Protein 7W5T (pdb70)

Secondary structure (DSSP, 8-state):
---EE--TTTSPB--GGGHHHHHHHHHHHHHHHHHHTSSEEEE-TTHHHHHHHHHHHHHHHHT-SSS-GGGGBGGGS---SSS---EEE----EEEEEEEHHHHTT-STTTTHHHHHSHHHHHHHHHHHHHHHHHHHHHHHHHHHHSPTTPPP--B-TTT-EEEEEEE---TT-SEEEEEE--SSSEEEEPP-SSS-EEEE-TTS-EEEE--TTSSEEEEEE-HHHHHHTTTSS----EEEE-----TT--EEEEEEEE-B-TTSEEEEEETTEEEEEEEEHHHHHHT-

CATH classification: 2.60.120.330

Organism: NCBI:txid1676613

InterPro domains:
  IPR027443 Isopenicillin N synthase-like superfamily [G3DSA:2.60.120.330] (15-290)
  IPR044861 Isopenicillin N synthase-like, Fe(2+) 2OG dioxygenase domain [PF03171] (176-272)

Sequence (289 aa):
DVPLMELSGRAPVVRLHDIEADMAAATDAIRSQLTGWGFMAAEVPGIGERVEAMMNEFAAACRATGPSLSDYAYDVVPQLAVGGTHGFFPYDPKEFIHVSGAMIGDQPPGAGDVLRAFPAFGTRAAEVFDIAFRLISLFGEVVRGMMPPGTPELDLSHDATNLRVIHYRDVGDREVLAHEHSGIQMMLGLQLPPSDQGLQYVLHDGTWVEPVIAGTDVVLCNIGRMLTSASDGRFRPSTHRVHTKPMPAGYERLSSVLFAYPQHKARQWKMVDGELMSLNATWGDFIDSR

Radius of gyration: 18.43 Å; Cα contacts (8 Å, |Δi|>4): 630; chains: 1; bounding box: 53×48×40 Å

Nearest PDB structures (foldseek):
  7w5t-assembly1_A  TM=1.003E+00  e=8.804E-69  Actinomadura sp. ATCC 39365
  7w5v-assembly1_A  TM=9.978E-01  e=7.504E-64  Actinomadura sp. ATCC 39365
  7v7x-assembly1_A  TM=9.886E-01  e=5.569E-57  Actinomadura sp. ATCC 39365
  7v54-assembly1_A  TM=9.923E-01  e=1.492E-55  Actinomadura sp. ATCC 39365
  7fh5-assembly1_A  TM=9.929E-01  e=2.952E-55  Actinomadura sp. ATCC 39365

B-factor: mean 20.59, std 10.45, range [1.06, 71.53]

Solvent-accessible surface area: 12398 Å² total; per-residue (Å²): 202,36,74,122,19,93,0,47,75,139,6,22,80,0,95,56,159,53,24,123,61,13,4,73,89,5,36,108,44,0,92,70,11,5,91,48,43,2,0,0,0,0,28,0,67,42,0,10,64,97,0,102,28,0,5,76,57,0,6,40,4,31,153,39,146,59,69,37,8,64,92,44,8,83,105,98,12,52,58,62,118,99,36,48,59,8,0,6,36,64,119,80,10,33,11,27,0,23,0,3,0,1,0,46,49,47,91,28,107,19,0,0,70,1,18,148,20,17,83,54,3,4,100,71,0,23,50,0,0,50,14,0,39,128,0,0,40,35,0,1,78,8,0,76,52,19,16,41,126,60,6,35,100,8,100,28,15,72,64,18,0,14,0,50,0,11,6,6,74,96,8,52,130,82,110,54,0,7,124,97,64,16,14,28,6,0,0,1,0,12,0,6,3,61,50,52,6,7,10,1,21,39,94,115,48,57,44,12,21,0,33,2,29,77,24,36,1,0,0,0,8,1,1,78,0,0,25,26,0,8,73,49,133,12,62,30,1,36,21,22,7,40,19,164,108,62,101,113,59,37,81,3,18,5,0,12,0,32,0,34,3,88,23,154,37,156,14,24,50,9,23,137,42,119,88,84,94,45,128,41,31,4,12,64,12,43,116,90,150

Foldseek 3Di:
DAAEDEPFVPQQEAELVRHPVSLVVRLVVQLCCCVFFLWGKYFYPPLLVLVVQLLVLVVCQPVDDPPHQVCFDQVNADDDPFADTFGWADALQKTKGWDALCLLVCVPPRSVVSCVRSVSNNVSLVVSLVSQVSNQLSVQVSVQVVAFPPQDRQQWDRRRKIKMKMKHAPNAQFQFSWDWDFAQAAKKKWAQKQDWFKWWAGPVRRIHTYPRHSGSMIMMWGHNLNCQQAVNPRPTRIITGGDHRDDHGDMMIIIMMGIHHDQAAWRWHQDPSHIDTHPHGSVNSVVVD

Structure (mmCIF, N/CA/C/O backbone):
data_7W5T
#
_entry.id   7W5T
#
_cell.length_a   52.649
_cell.length_b   71.255
_cell.length_c   82.473
_cell.angle_alpha   90.000
_cell.angle_beta   90.000
_cell.angle_gamma   90.000
#
_symmetry.space_group_name_H-M   'P 21 21 21'
#
loop_
_entity.id
_entity.type
_entity.pdbx_description
1 polymer 'nonheme iron and alpha-ketoglutarate dependent halogenase'
2 non-polymer 'CHLORIDE ION'
3 non-polymer 'SULFATE ION'
4 non-polymer '2-OXOGLUTARIC ACID'
5 non-polymer 'FE (II) ION'
6 non-polymer DI(HYDROXYETHYL)ETHER
7 water water
#
loop_
_atom_site.group_PDB
_atom_site.id
_atom_site.type_symbol
_atom_site.label_atom_id
_atom_site.label_alt_id
_atom_site.label_comp_id
_atom_site.label_asym_id
_atom_site.label_entity_id
_atom_site.label_seq_id
_atom_site.pdbx_PDB_ins_code
_atom_site.Cartn_x
_atom_site.Cartn_y
_atom_site.Cartn_z
_atom_site.occupancy
_atom_site.B_iso_or_equiv
_atom_site.auth_seq_id
_atom_site.auth_comp_id
_atom_site.auth_asym_id
_atom_site.auth_atom_id
_atom_site.pdbx_PDB_model_num
ATOM 1 N N . ASP A 1 12 ? -0.060 51.553 34.573 1.00 42.66 2 ASP A N 1
ATOM 2 C CA . ASP A 1 12 ? 0.330 50.786 33.355 1.00 44.44 2 ASP A CA 1
ATOM 3 C C . ASP A 1 12 ? 0.103 49.272 33.593 1.00 36.36 2 ASP A C 1
ATOM 4 O O . ASP A 1 12 ? -1.010 48.704 33.304 1.00 36.11 2 ASP A O 1
ATOM 9 N N . VAL A 1 13 ? 1.123 48.639 34.162 1.00 28.80 3 VAL A N 1
ATOM 10 C CA . VAL A 1 13 ? 1.182 47.168 34.375 1.00 22.92 3 VAL A CA 1
ATOM 11 C C . VAL A 1 13 ? 1.327 46.880 35.865 1.00 21.29 3 VAL A C 1
ATOM 12 O O . VAL A 1 13 ? 2.371 47.126 36.458 1.00 24.38 3 VAL A O 1
ATOM 16 N N . PRO A 1 14 ? 0.330 46.230 36.487 1.00 20.10 4 PRO A N 1
ATOM 17 C CA . PRO A 1 14 ? 0.366 45.974 37.923 1.00 19.77 4 PRO A CA 1
ATOM 18 C C . PRO A 1 14 ? 1.427 44.936 38.313 1.00 20.46 4 PRO A C 1
ATOM 19 O O . PRO A 1 14 ? 1.681 44.021 37.596 1.00 16.22 4 PRO A O 1
ATOM 23 N N . LEU A 1 15 ? 2.056 45.134 39.455 1.00 17.96 5 LEU A N 1
ATOM 24 C CA . LEU A 1 15 ? 3.059 44.183 39.984 1.00 17.58 5 LEU A CA 1
ATOM 25 C C . LEU A 1 15 ? 2.287 43.019 40.590 1.00 18.80 5 LEU A C 1
ATOM 26 O O . LEU A 1 15 ? 1.172 43.222 41.110 1.00 20.96 5 LEU A O 1
ATOM 31 N N . MET A 1 16 ? 2.844 41.828 40.498 1.00 16.03 6 MET A N 1
ATOM 32 C CA . MET A 1 16 ? 2.254 40.573 41.003 1.00 16.11 6 MET A CA 1
ATOM 33 C C . MET A 1 16 ? 3.219 39.961 42.020 1.00 17.45 6 MET A C 1
ATOM 34 O O . MET A 1 16 ? 4.222 39.379 41.602 1.00 14.76 6 MET A O 1
ATOM 39 N N . GLU A 1 17 ? 2.884 40.038 43.312 1.00 17.28 7 GLU A N 1
ATOM 40 C CA . GLU A 1 17 ? 3.750 39.479 44.389 1.00 20.89 7 GLU A CA 1
ATOM 41 C C . GLU A 1 17 ? 3.653 37.950 44.360 1.00 18.50 7 GLU A C 1
ATOM 42 O O . GLU A 1 17 ? 2.525 37.433 44.184 1.00 19.16 7 GLU A O 1
ATOM 48 N N . LEU A 1 18 ? 4.787 37.267 44.453 1.00 18.29 8 LEU A N 1
ATOM 49 C CA . LEU A 1 18 ? 4.826 35.771 44.490 1.00 19.30 8 LEU A CA 1
ATOM 50 C C . LEU A 1 18 ? 5.615 35.246 45.703 1.00 21.85 8 LEU A C 1
ATOM 51 O O . LEU A 1 18 ? 5.200 34.141 46.228 1.00 27.93 8 LEU A O 1
ATOM 56 N N . SER A 1 19 ? 6.651 35.957 46.158 1.00 27.10 9 SER A N 1
ATOM 57 C CA . SER A 1 19 ? 7.494 35.622 47.334 1.00 29.23 9 SER A CA 1
ATOM 58 C C . SER A 1 19 ? 6.590 35.539 48.559 1.00 31.62 9 SER A C 1
ATOM 59 O O . SER A 1 19 ? 5.745 36.437 48.741 1.00 29.53 9 SER A O 1
ATOM 62 N N . GLY A 1 20 ? 6.628 34.395 49.246 1.00 31.80 10 GLY A N 1
ATOM 63 C CA . GLY A 1 20 ? 5.713 34.093 50.368 1.00 35.46 10 GLY A CA 1
ATOM 64 C C . GLY A 1 20 ? 4.270 33.798 49.970 1.00 35.58 10 GLY A C 1
ATOM 65 O O . GLY A 1 20 ? 3.504 33.587 50.900 1.00 39.18 10 GLY A O 1
ATOM 66 N N . ARG A 1 21 ? 3.886 33.794 48.680 1.00 32.94 11 ARG A N 1
ATOM 67 C CA . ARG A 1 21 ? 2.525 33.393 48.193 1.00 31.95 11 ARG A CA 1
ATOM 68 C C . ARG A 1 21 ? 2.574 32.027 47.483 1.00 31.53 11 ARG A C 1
ATOM 69 O O . ARG A 1 21 ? 1.687 31.180 47.776 1.00 34.78 11 ARG A O 1
ATOM 77 N N . ALA A 1 22 ? 3.528 31.856 46.547 1.00 24.17 12 ALA A N 1
ATOM 78 C CA . ALA A 1 22 ? 3.743 30.652 45.705 1.00 20.13 12 ALA A CA 1
ATOM 79 C C . ALA A 1 22 ? 4.188 29.502 46.593 1.00 17.64 12 ALA A C 1
ATOM 80 O O . ALA A 1 22 ? 4.744 29.684 47.684 1.00 19.88 12 ALA A O 1
ATOM 82 N N . PRO A 1 23 ? 3.958 28.248 46.157 1.00 16.55 13 PRO A N 1
ATOM 83 C CA . PRO A 1 23 ? 4.337 27.099 46.979 1.00 15.30 13 PRO A CA 1
ATOM 84 C C . PRO A 1 23 ? 5.850 27.022 47.169 1.00 14.76 13 PRO A C 1
ATOM 85 O O . PRO A 1 23 ? 6.561 27.329 46.246 1.00 13.68 13 PRO A O 1
ATOM 89 N N . VAL A 1 24 ? 6.295 26.584 48.367 1.00 13.61 14 VAL A N 1
ATOM 90 C CA . VAL A 1 24 ? 7.735 26.394 48.682 1.00 14.42 14 VAL A CA 1
ATOM 91 C C . VAL A 1 24 ? 8.190 25.002 48.273 1.00 14.12 14 VAL A C 1
ATOM 92 O O . VAL A 1 24 ? 7.564 23.978 48.698 1.00 14.22 14 VAL A O 1
ATOM 96 N N . VAL A 1 25 ? 9.252 24.955 47.453 1.00 14.06 15 VAL A N 1
ATOM 97 C CA . VAL A 1 25 ? 9.838 23.721 46.930 1.00 13.44 15 VAL A CA 1
ATOM 98 C C . VAL A 1 25 ? 11.321 23.744 47.278 1.00 15.22 15 VAL A C 1
ATOM 99 O O . VAL A 1 25 ? 12.058 24.509 46.696 1.00 14.86 15 VAL A O 1
ATOM 103 N N . ARG A 1 26 ? 11.711 22.920 48.244 1.00 14.80 16 ARG A N 1
ATOM 104 C CA . ARG A 1 26 ? 13.142 22.833 48.665 1.00 16.25 16 ARG A CA 1
ATOM 105 C C . ARG A 1 26 ? 13.860 21.852 47.752 1.00 16.04 16 ARG A C 1
ATOM 106 O O . ARG A 1 26 ? 13.351 20.746 47.551 1.00 18.12 16 ARG A O 1
ATOM 114 N N . LEU A 1 27 ? 15.070 22.185 47.307 1.00 19.26 17 LEU A N 1
ATOM 115 C CA . LEU A 1 27 ? 15.797 21.296 46.357 1.00 19.68 17 LEU A CA 1
ATOM 116 C C . LEU A 1 27 ? 16.257 20.020 47.053 1.00 23.25 17 LEU A C 1
ATOM 117 O O . LEU A 1 27 ? 16.259 18.963 46.370 1.00 20.51 17 LEU A O 1
ATOM 122 N N . HIS A 1 28 ? 16.520 20.119 48.374 1.00 20.33 18 HIS A N 1
ATOM 123 C CA . HIS A 1 28 ? 16.932 18.938 49.154 1.00 20.21 18 HIS A CA 1
ATOM 124 C C . HIS A 1 28 ? 15.704 18.079 49.453 1.00 21.26 18 HIS A C 1
ATOM 125 O O . HIS A 1 28 ? 15.864 16.992 50.019 1.00 23.48 18 HIS A O 1
ATOM 132 N N . ASP A 1 29 ? 14.489 18.544 49.118 1.00 21.14 19 ASP A N 1
ATOM 133 C CA . ASP A 1 29 ? 13.258 17.758 49.373 1.00 20.79 19 ASP A CA 1
ATOM 134 C C . ASP A 1 29 ? 12.306 17.864 48.162 1.00 21.02 19 ASP A C 1
ATOM 135 O O . ASP A 1 29 ? 11.104 18.059 48.346 1.00 19.07 19 ASP A O 1
ATOM 140 N N . ILE A 1 30 ? 12.856 17.812 46.967 1.00 18.50 20 ILE A N 1
ATOM 141 C CA . ILE A 1 30 ? 12.188 18.340 45.740 1.00 18.39 20 ILE A CA 1
ATOM 142 C C . ILE A 1 30 ? 10.961 17.497 45.381 1.00 18.08 20 ILE A C 1
ATOM 143 O O . ILE A 1 30 ? 9.900 18.067 45.036 1.00 17.62 20 ILE A O 1
ATOM 148 N N . GLU A 1 31 ? 11.063 16.173 45.450 1.00 22.92 21 GLU A N 1
ATOM 149 C CA . GLU A 1 31 ? 9.910 15.304 45.069 1.00 21.25 21 GLU A CA 1
ATOM 150 C C . GLU A 1 31 ? 8.732 15.472 46.015 1.00 22.07 21 GLU A C 1
ATOM 151 O O . GLU A 1 31 ? 7.604 15.686 45.499 1.00 18.52 21 GLU A O 1
ATOM 157 N N . ALA A 1 32 ? 8.952 15.406 47.330 1.00 18.88 22 ALA A N 1
ATOM 158 C CA . ALA A 1 32 ? 7.884 15.518 48.327 1.00 19.98 22 ALA A CA 1
ATOM 159 C C . ALA A 1 32 ? 7.319 16.930 48.214 1.00 18.49 22 ALA A C 1
ATOM 160 O O . ALA A 1 32 ? 6.129 17.105 48.281 1.00 15.16 22 ALA A O 1
ATOM 162 N N . ASP A 1 33 ? 8.173 17.935 48.040 1.00 15.50 23 ASP A N 1
ATOM 163 C CA . ASP A 1 33 ? 7.654 19.319 48.031 1.00 15.27 23 ASP A CA 1
ATOM 164 C C . ASP A 1 33 ? 6.837 19.542 46.753 1.00 14.58 23 ASP A C 1
ATOM 165 O O . ASP A 1 33 ? 5.852 20.260 46.801 1.00 13.81 23 ASP A O 1
ATOM 170 N N . MET A 1 34 ? 7.274 19.002 45.620 1.00 13.98 24 MET A N 1
ATOM 171 C CA . MET A 1 34 ? 6.528 19.187 44.341 1.00 14.92 24 MET A CA 1
ATOM 172 C C . MET A 1 34 ? 5.200 18.441 44.433 1.00 14.23 24 MET A C 1
ATOM 173 O O . MET A 1 34 ? 4.202 19.023 43.998 1.00 12.46 24 MET A O 1
ATOM 178 N N . ALA A 1 35 ? 5.159 17.266 45.064 1.00 14.91 25 ALA A N 1
ATOM 179 C CA . ALA A 1 35 ? 3.878 16.543 45.261 1.00 14.57 25 ALA A CA 1
ATOM 180 C C . ALA A 1 35 ? 2.955 17.391 46.140 1.00 14.23 25 ALA A C 1
ATOM 181 O O . ALA A 1 35 ? 1.774 17.599 45.784 1.00 14.74 25 ALA A O 1
ATOM 183 N N . ALA A 1 36 ? 3.457 17.981 47.230 1.00 14.25 26 ALA A N 1
ATOM 184 C CA . ALA A 1 36 ? 2.625 18.829 48.099 1.00 13.97 26 ALA A CA 1
ATOM 185 C C . ALA A 1 36 ? 2.163 20.104 47.397 1.00 12.73 26 ALA A C 1
ATOM 186 O O . ALA A 1 36 ? 1.075 20.575 47.708 1.00 13.59 26 ALA A O 1
ATOM 188 N N . ALA A 1 37 ? 2.970 20.613 46.468 1.00 12.44 27 ALA A N 1
ATOM 189 C CA . ALA A 1 37 ? 2.724 21.893 45.749 1.00 11.91 27 ALA A CA 1
ATOM 190 C C . ALA A 1 37 ? 1.772 21.678 44.575 1.00 12.74 27 ALA A C 1
ATOM 191 O O . ALA A 1 37 ? 1.296 22.699 44.030 1.00 12.99 27 ALA A O 1
ATOM 193 N N . THR A 1 38 ? 1.501 20.435 44.175 1.00 13.27 28 THR A N 1
ATOM 194 C CA . THR A 1 38 ? 0.904 20.181 42.838 1.00 13.59 28 THR A CA 1
ATOM 195 C C . THR A 1 38 ? -0.493 20.804 42.737 1.00 12.92 28 THR A C 1
ATOM 196 O O . THR A 1 38 ? -0.816 21.445 41.744 1.00 11.72 28 THR A O 1
ATOM 200 N N . ASP A 1 39 ? -1.312 20.742 43.789 1.00 13.16 29 ASP A N 1
ATOM 201 C CA . ASP A 1 39 ? -2.662 21.322 43.700 1.00 14.81 29 ASP A CA 1
ATOM 202 C C . ASP A 1 39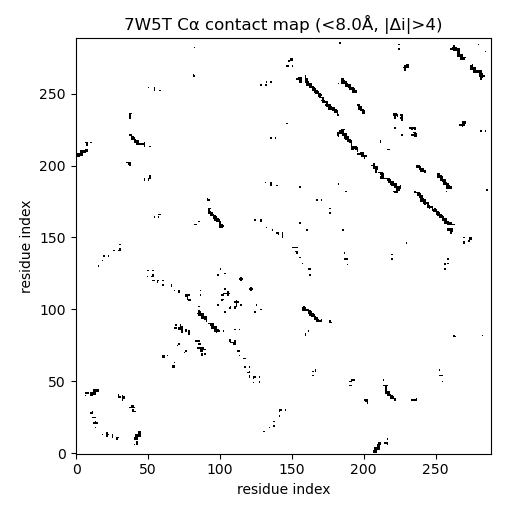 ? -2.603 22.837 43.484 1.00 14.88 29 ASP A C 1
ATOM 203 O O . ASP A 1 39 ? -3.339 23.329 42.615 1.00 15.29 29 ASP A O 1
ATOM 208 N N . ALA A 1 40 ? -1.659 23.516 44.145 1.00 11.88 30 ALA A N 1
ATOM 209 C CA . ALA A 1 40 ? -1.489 24.982 44.004 1.00 11.71 30 ALA A CA 1
ATOM 210 C C . ALA A 1 40 ? -1.001 25.276 42.593 1.00 12.67 30 ALA A C 1
ATOM 211 O O . ALA A 1 40 ? -1.503 26.231 41.960 1.00 12.12 30 ALA A O 1
ATOM 213 N N . ILE A 1 41 ? -0.043 24.498 42.114 1.00 11.43 31 ILE A N 1
ATOM 214 C CA . ILE A 1 41 ? 0.546 24.732 40.752 1.00 12.58 31 ILE A CA 1
ATOM 215 C C . ILE A 1 41 ? -0.522 24.544 39.681 1.00 12.61 31 ILE A C 1
ATOM 216 O O . ILE A 1 41 ? -0.620 25.361 38.791 1.00 11.79 31 ILE A O 1
ATOM 221 N N . ARG A 1 42 ? -1.358 23.511 39.781 1.00 11.47 32 ARG A N 1
ATOM 222 C CA . ARG A 1 42 ? -2.498 23.304 38.858 1.00 12.77 32 ARG A CA 1
ATOM 223 C C . ARG A 1 42 ? -3.429 24.511 38.896 1.00 11.37 32 ARG A C 1
ATOM 224 O O . ARG A 1 42 ? -3.767 24.972 37.808 1.00 12.39 32 ARG A O 1
ATOM 232 N N . SER A 1 43 ? -3.683 25.074 40.059 1.00 12.11 33 SER A N 1
ATOM 233 C CA . SER A 1 43 ? -4.543 26.285 40.197 1.00 12.91 33 SER A CA 1
ATOM 234 C C . SER A 1 43 ? -3.916 27.483 39.472 1.00 11.29 33 SER A C 1
ATOM 235 O O . SER A 1 43 ? -4.644 28.338 38.949 1.00 13.12 33 SER A O 1
ATOM 238 N N . GLN A 1 44 ? -2.600 27.609 39.506 1.00 10.54 34 GLN A N 1
ATOM 239 C CA . GLN A 1 44 ? -1.895 28.687 38.783 1.00 10.82 34 GLN A CA 1
ATOM 240 C C . GLN A 1 44 ? -2.069 28.525 37.284 1.00 11.31 34 GLN A C 1
ATOM 241 O O . GLN A 1 44 ? -2.336 29.524 36.565 1.00 11.66 34 GLN A O 1
ATOM 247 N N . LEU A 1 45 ? -1.867 27.327 36.796 1.00 12.13 35 LEU A N 1
ATOM 248 C CA . LEU A 1 45 ? -1.918 27.107 35.331 1.00 12.30 35 LEU A CA 1
ATOM 249 C C . LEU A 1 45 ? -3.328 27.408 34.852 1.00 12.68 35 LEU A C 1
ATOM 250 O O . LEU A 1 45 ? -3.518 28.154 33.835 1.00 10.72 35 LEU A O 1
ATOM 255 N N . THR A 1 46 ? -4.308 26.895 35.566 1.00 10.86 36 THR A N 1
ATOM 256 C CA . THR A 1 46 ? -5.701 27.168 35.257 1.00 12.56 36 THR A CA 1
ATOM 257 C C . THR A 1 46 ? -6.062 28.655 35.394 1.00 12.40 36 THR A C 1
ATOM 258 O O . THR A 1 46 ? -6.728 29.227 34.503 1.00 13.99 36 THR A O 1
ATOM 262 N N . GLY A 1 47 ? -5.651 29.310 36.476 1.00 10.68 37 GLY A N 1
ATOM 263 C CA . GLY A 1 47 ? -6.129 30.638 36.814 1.00 12.27 37 GLY A CA 1
ATOM 264 C C . GLY A 1 47 ? -5.344 31.741 36.120 1.00 12.26 37 GLY A C 1
ATOM 265 O O . GLY A 1 47 ? -5.929 32.791 35.892 1.00 13.88 37 GLY A O 1
ATOM 266 N N . TRP A 1 48 ? -4.052 31.539 35.882 1.00 12.25 38 TRP A N 1
ATOM 267 C CA . TRP A 1 48 ? -3.117 32.583 35.377 1.00 11.60 38 TRP A CA 1
ATOM 268 C C . TRP A 1 48 ? -2.640 32.266 33.957 1.00 11.28 38 TRP A C 1
ATOM 269 O O . TRP A 1 48 ? -2.557 33.214 33.159 1.00 13.50 38 TRP A O 1
ATOM 280 N N . GLY A 1 49 ? -2.196 31.028 33.691 1.00 11.67 39 GLY A N 1
ATOM 281 C CA . GLY A 1 49 ? -1.585 30.595 32.395 1.00 10.01 39 GLY A CA 1
ATOM 282 C C . GLY A 1 49 ? -0.082 30.429 32.485 1.00 9.91 39 GLY A C 1
ATOM 283 O O . GLY A 1 49 ? 0.521 30.015 31.459 1.00 11.46 39 GLY A O 1
ATOM 284 N N . PHE A 1 50 ? 0.514 30.564 33.683 1.00 10.92 40 PHE A N 1
ATOM 285 C CA . PHE A 1 50 ? 1.943 30.241 33.941 1.00 11.51 40 PHE A CA 1
ATOM 286 C C . PHE A 1 50 ? 1.984 29.775 35.396 1.00 11.15 40 PHE A C 1
ATOM 287 O O . PHE A 1 50 ? 0.979 29.978 36.126 1.00 11.28 40 PHE A O 1
ATOM 295 N N . MET A 1 51 ? 3.080 29.164 35.791 1.00 11.04 41 MET A N 1
ATOM 296 C CA . MET A 1 51 ? 3.202 28.597 37.152 1.00 10.29 41 MET A CA 1
ATOM 297 C C . MET A 1 51 ? 4.406 29.201 37.866 1.00 11.14 41 MET A C 1
ATOM 298 O O . MET A 1 51 ? 5.235 29.860 37.203 1.00 9.92 41 MET A O 1
ATOM 303 N N . ALA A 1 52 ? 4.449 29.058 39.188 1.00 12.06 42 ALA A N 1
ATOM 304 C CA . ALA A 1 52 ? 5.475 29.671 40.064 1.00 11.21 42 ALA A CA 1
ATOM 305 C C . ALA A 1 52 ? 5.692 28.814 41.310 1.00 12.38 42 ALA A C 1
ATOM 306 O O . ALA A 1 52 ? 4.777 28.229 41.850 1.00 12.55 42 ALA A O 1
ATOM 308 N N . ALA A 1 53 ? 6.951 28.746 41.738 1.00 11.19 43 ALA A N 1
ATOM 309 C CA . ALA A 1 53 ? 7.312 28.106 43.011 1.00 10.82 43 ALA A CA 1
ATOM 310 C C . ALA A 1 53 ? 8.453 28.939 43.603 1.00 12.06 43 ALA A C 1
ATOM 311 O O . ALA A 1 53 ? 9.219 29.540 42.847 1.00 12.12 43 ALA A O 1
ATOM 313 N N . GLU A 1 54 ? 8.529 28.958 44.923 1.00 10.88 44 GLU A N 1
ATOM 314 C CA . GLU A 1 54 ? 9.615 29.600 45.648 1.00 13.05 44 GLU A CA 1
ATOM 315 C C . GLU A 1 54 ? 10.580 28.523 46.076 1.00 12.03 44 GLU A C 1
ATOM 316 O O . GLU A 1 54 ? 10.186 27.565 46.777 1.00 13.99 44 GLU A O 1
ATOM 322 N N . VAL A 1 55 ? 11.817 28.635 45.626 1.00 11.62 45 VAL A N 1
ATOM 323 C CA . VAL A 1 55 ? 12.846 27.586 45.792 1.00 12.49 45 VAL A CA 1
ATOM 324 C C . VAL A 1 55 ? 13.962 28.179 46.630 1.00 13.07 45 VAL A C 1
ATOM 325 O O . VAL A 1 55 ? 14.895 28.808 46.112 1.00 12.50 45 VAL A O 1
ATOM 329 N N . PRO A 1 56 ? 13.912 27.984 47.967 1.00 14.57 46 PRO A N 1
ATOM 330 C CA . PRO A 1 56 ? 14.842 28.681 48.849 1.00 15.63 46 PRO A CA 1
ATOM 331 C C . PRO A 1 56 ? 16.292 28.460 48.448 1.00 13.21 46 PRO A C 1
ATOM 332 O O . PRO A 1 56 ? 16.708 27.337 48.172 1.00 13.43 46 PRO A O 1
ATOM 336 N N . GLY A 1 57 ? 17.060 29.570 48.362 1.00 13.97 47 GLY A N 1
ATOM 337 C CA . GLY A 1 57 ? 18.486 29.550 48.035 1.00 13.35 47 GLY A CA 1
ATOM 338 C C . GLY A 1 57 ? 18.757 29.616 46.542 1.00 12.55 47 GLY A C 1
ATOM 339 O O . GLY A 1 57 ? 19.928 29.735 46.160 1.00 13.86 47 GLY A O 1
ATOM 340 N N . ILE A 1 58 ? 17.748 29.431 45.679 1.00 12.60 48 ILE A N 1
ATOM 341 C CA . ILE A 1 58 ? 18.063 29.322 44.231 1.00 12.46 48 ILE A CA 1
ATOM 342 C C . ILE A 1 58 ? 18.559 30.693 43.746 1.00 13.26 48 ILE A C 1
ATOM 343 O O . ILE A 1 58 ? 19.405 30.718 42.825 1.00 13.22 48 ILE A O 1
ATOM 348 N N . GLY A 1 59 ? 18.056 31.782 44.324 1.00 13.25 49 GLY A N 1
ATOM 349 C CA . GLY A 1 59 ? 18.373 33.140 43.837 1.00 12.65 49 GLY A CA 1
ATOM 350 C C . GLY A 1 59 ? 19.870 33.372 43.930 1.00 13.13 49 GLY A C 1
ATOM 351 O O . GLY A 1 59 ? 20.452 33.881 42.958 1.00 13.78 49 GLY A O 1
ATOM 352 N N . GLU A 1 60 ? 20.492 33.078 45.071 1.00 13.62 50 GLU A N 1
ATOM 353 C CA . GLU A 1 60 ? 21.956 33.308 45.228 1.00 16.32 50 GLU A CA 1
ATOM 354 C C . GLU A 1 60 ? 22.731 32.425 44.253 1.00 13.69 50 GLU A C 1
ATOM 355 O O . GLU A 1 60 ? 23.779 32.891 43.717 1.00 12.74 50 GLU A O 1
ATOM 357 N N . ARG A 1 61 ? 22.243 31.222 43.951 1.00 12.94 51 ARG A N 1
ATOM 358 C CA . ARG A 1 61 ? 22.984 30.349 43.022 1.00 13.15 51 ARG A CA 1
ATOM 359 C C . ARG A 1 61 ? 22.931 30.946 41.598 1.00 12.90 51 ARG A C 1
ATOM 360 O O . ARG A 1 61 ? 23.954 30.964 40.895 1.00 13.63 51 ARG A O 1
ATOM 368 N N . VAL A 1 62 ? 21.751 31.358 41.185 1.00 12.39 52 VAL A N 1
ATOM 369 C CA . VAL A 1 62 ? 21.531 31.974 39.846 1.00 11.73 52 VAL A CA 1
ATOM 370 C C . VAL A 1 62 ? 22.279 33.302 39.748 1.00 12.26 52 VAL A C 1
ATOM 371 O O . VAL A 1 62 ? 22.978 33.457 38.804 1.00 13.06 52 VAL A O 1
ATOM 375 N N . GLU A 1 63 ? 22.209 34.173 40.767 1.00 12.88 53 GLU A N 1
AT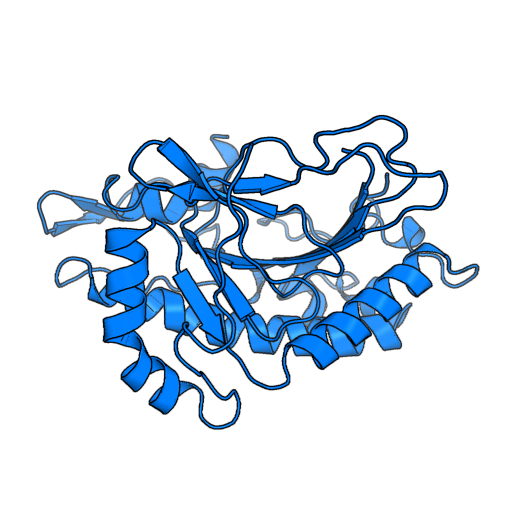OM 376 C CA . GLU A 1 63 ? 22.911 35.480 40.784 1.00 14.00 53 GLU A CA 1
ATOM 377 C C . GLU A 1 63 ? 24.417 35.236 40.566 1.00 13.62 53 GLU A C 1
ATOM 378 O O . GLU A 1 63 ? 24.970 35.886 39.721 1.00 14.12 53 GLU A O 1
ATOM 384 N N . ALA A 1 64 ? 25.038 34.323 41.312 1.00 13.56 54 ALA A N 1
ATOM 385 C CA . ALA A 1 64 ? 26.490 34.022 41.183 1.00 14.60 54 ALA A CA 1
ATOM 386 C C . ALA A 1 64 ? 26.802 33.537 39.758 1.00 13.90 54 ALA A C 1
ATOM 387 O O . ALA A 1 64 ? 27.777 33.977 39.146 1.00 13.44 54 ALA A O 1
ATOM 389 N N . MET A 1 65 ? 25.991 32.616 39.240 1.00 12.72 55 MET A N 1
ATOM 390 C CA . MET A 1 65 ? 26.163 32.093 37.880 1.00 12.01 55 MET A CA 1
ATOM 391 C C . MET A 1 65 ? 26.097 33.245 36.838 1.00 11.82 55 MET A C 1
ATOM 392 O O . MET A 1 65 ? 26.973 33.356 35.974 1.00 12.85 55 MET A O 1
ATOM 397 N N . MET A 1 66 ? 25.117 34.129 36.941 1.00 12.13 56 MET A N 1
ATOM 398 C CA . MET A 1 66 ? 24.930 35.236 35.982 1.00 12.23 56 MET A CA 1
ATOM 399 C C . MET A 1 66 ? 26.079 36.230 36.133 1.00 12.26 56 MET A C 1
ATOM 400 O O . MET A 1 66 ? 26.498 36.725 35.098 1.00 11.66 56 MET A O 1
ATOM 405 N N . ASN A 1 67 ? 26.565 36.457 37.360 1.00 13.82 57 ASN A N 1
ATOM 406 C CA . ASN A 1 67 ? 27.702 37.385 37.586 1.00 15.13 57 ASN A CA 1
ATOM 407 C C . ASN A 1 67 ? 28.944 36.819 36.896 1.00 15.36 57 ASN A C 1
ATOM 408 O O . ASN A 1 67 ? 29.668 37.642 36.266 1.00 15.57 57 ASN A O 1
ATOM 413 N N . GLU A 1 68 ? 29.187 35.499 36.954 1.00 13.71 58 GLU A N 1
ATOM 414 C CA . GLU A 1 68 ? 30.310 34.867 36.225 1.00 14.98 58 GLU A CA 1
ATOM 415 C C . GLU A 1 68 ? 30.090 35.021 34.714 1.00 14.56 58 GLU A C 1
ATOM 416 O O . GLU A 1 68 ? 31.064 35.176 33.928 1.00 12.80 58 GLU A O 1
ATOM 422 N N . PHE A 1 69 ? 28.842 34.923 34.249 1.00 13.63 59 PHE A N 1
ATOM 423 C CA . PHE A 1 69 ? 28.576 35.082 32.797 1.00 13.97 59 PHE A CA 1
ATOM 424 C C . PHE A 1 69 ? 28.918 36.520 32.385 1.00 15.32 59 PHE A C 1
ATOM 425 O O . PHE A 1 69 ? 29.573 36.736 31.336 1.00 18.15 59 PHE A O 1
ATOM 433 N N . ALA A 1 70 ? 28.528 37.498 33.197 1.00 15.45 60 ALA A N 1
ATOM 434 C CA . ALA A 1 70 ? 28.862 38.901 32.876 1.00 16.29 60 ALA A CA 1
ATOM 435 C C . ALA A 1 70 ? 30.381 39.104 32.823 1.00 15.42 60 ALA A C 1
ATOM 436 O O . ALA A 1 70 ? 30.852 39.867 31.916 1.00 17.12 60 ALA A O 1
ATOM 438 N N . ALA A 1 71 ? 31.101 38.494 33.746 1.00 17.42 61 ALA A N 1
ATOM 439 C CA . ALA A 1 71 ? 32.582 38.627 33.838 1.00 17.09 61 ALA A CA 1
ATOM 440 C C . ALA A 1 71 ? 33.146 37.995 32.581 1.00 18.23 61 ALA A C 1
ATOM 441 O O . ALA A 1 71 ? 34.059 38.594 31.981 1.00 17.39 61 ALA A O 1
ATOM 443 N N . ALA A 1 72 ? 32.586 36.848 32.164 1.00 16.09 62 ALA A N 1
ATOM 444 C CA . ALA A 1 72 ? 33.018 36.126 30.952 1.00 16.93 62 ALA A CA 1
ATOM 445 C C . ALA A 1 72 ? 32.807 37.028 29.736 1.00 18.18 62 ALA A C 1
ATOM 446 O O . ALA A 1 72 ? 33.698 37.084 28.846 1.00 18.12 62 ALA A O 1
ATOM 448 N N . CYS A 1 73 ? 31.697 37.766 29.681 1.00 15.65 63 CYS A N 1
ATOM 449 C CA . CYS A 1 73 ? 31.368 38.701 28.566 1.00 16.65 63 CYS A CA 1
ATOM 450 C C . CYS A 1 73 ? 32.414 39.829 28.466 1.00 20.43 63 CYS A C 1
ATOM 451 O O . CYS A 1 73 ? 32.548 40.389 27.344 1.00 23.69 63 CYS A O 1
ATOM 454 N N . ARG A 1 74 ? 33.074 40.171 29.555 1.00 19.84 64 ARG A N 1
ATOM 455 C CA . ARG A 1 74 ? 34.081 41.282 29.619 1.00 24.11 64 ARG A CA 1
ATOM 456 C C . ARG A 1 74 ? 35.508 40.772 29.436 1.00 27.22 64 ARG A C 1
ATOM 457 O O . ARG A 1 74 ? 36.423 41.624 29.389 1.00 27.82 64 ARG A O 1
ATOM 465 N N . ALA A 1 75 ? 35.734 39.458 29.414 1.00 24.61 65 ALA A N 1
ATOM 466 C CA . ALA A 1 75 ? 37.062 38.893 29.765 1.00 25.90 65 ALA A CA 1
ATOM 467 C C . ALA A 1 75 ? 38.033 39.147 28.610 1.00 29.73 65 ALA A C 1
ATOM 468 O O . ALA A 1 75 ? 37.529 39.112 27.430 1.00 25.71 65 ALA A O 1
ATOM 470 N N . THR A 1 76 ? 39.355 39.285 28.912 1.00 27.14 66 THR A N 1
ATOM 471 C CA . THR A 1 76 ? 40.370 39.739 27.906 1.00 31.36 66 THR A CA 1
ATOM 472 C C . THR A 1 76 ? 41.360 38.617 27.554 1.00 38.28 66 THR A C 1
ATOM 473 O O . THR A 1 76 ? 42.487 38.950 27.084 1.00 31.76 66 THR A O 1
ATOM 477 N N . GLY A 1 77 ? 40.950 37.358 27.729 1.00 38.03 67 GLY A N 1
ATOM 478 C CA . GLY A 1 77 ? 41.803 36.166 27.574 1.00 38.45 67 GLY A CA 1
ATOM 479 C C . GLY A 1 77 ? 41.653 35.262 28.790 1.00 41.72 67 GLY A C 1
ATOM 480 O O . GLY A 1 77 ? 42.063 35.632 29.886 1.00 39.29 67 GLY A O 1
ATOM 481 N N . PRO A 1 78 ? 40.989 34.085 28.660 1.00 34.51 68 PRO A N 1
ATOM 482 C CA . PRO A 1 78 ? 40.320 33.679 27.409 1.00 31.21 68 PRO A CA 1
ATOM 483 C C . PRO A 1 78 ? 39.194 34.656 27.011 1.00 33.07 68 PRO A C 1
ATOM 484 O O . PRO A 1 78 ? 38.856 35.444 27.877 1.00 29.44 68 PRO A O 1
ATOM 488 N N . SER A 1 79 ? 38.663 34.595 25.773 1.00 30.83 69 SER A N 1
ATOM 489 C CA . SER A 1 79 ? 37.613 35.484 25.214 1.00 35.96 69 SER A CA 1
ATOM 490 C C . SER A 1 79 ? 36.329 34.704 24.849 1.00 39.59 69 SER A C 1
ATOM 491 O O . SER A 1 79 ? 36.491 33.646 24.206 1.00 36.49 69 SER A O 1
ATOM 494 N N . LEU A 1 80 ? 35.114 35.223 25.146 1.00 36.51 70 LEU A N 1
ATOM 495 C CA . LEU A 1 80 ? 33.820 34.503 24.888 1.00 35.77 70 LEU A CA 1
ATOM 496 C C . LEU A 1 80 ? 33.524 34.395 23.399 1.00 38.80 70 LEU A C 1
ATOM 497 O O . LEU A 1 80 ? 32.827 33.444 23.004 1.00 35.10 70 LEU A O 1
ATOM 502 N N . SER A 1 81 ? 33.902 35.370 22.579 1.00 41.70 71 SER A N 1
ATOM 503 C CA . SER A 1 81 ? 33.466 35.343 21.159 1.00 39.07 71 SER A CA 1
ATOM 504 C C . SER A 1 81 ? 34.240 34.256 20.388 1.00 28.18 71 SER A C 1
ATOM 505 O O . SER A 1 81 ? 33.783 33.866 19.333 1.00 36.75 71 SER A O 1
ATOM 508 N N . ASP A 1 82 ? 35.317 33.716 20.946 1.00 35.74 72 ASP A N 1
ATOM 509 C CA . ASP A 1 82 ? 35.990 32.508 20.394 1.00 33.81 72 ASP A CA 1
ATOM 510 C C . ASP A 1 82 ? 35.098 31.268 20.566 1.00 33.83 72 ASP A C 1
ATOM 511 O O . ASP A 1 82 ? 35.419 30.243 19.965 1.00 30.01 72 ASP A O 1
ATOM 516 N N . TYR A 1 83 ? 33.989 31.342 21.322 1.00 27.77 73 TYR A N 1
ATOM 517 C CA . TYR A 1 83 ? 33.036 30.211 21.470 1.00 27.42 73 TYR A CA 1
ATOM 518 C C . TYR A 1 83 ? 31.676 30.613 20.916 1.00 24.99 73 TYR A C 1
ATOM 519 O O . TYR A 1 83 ? 30.602 30.017 21.225 1.00 21.12 73 TYR A O 1
ATOM 528 N N . ALA A 1 84 ? 31.681 31.549 19.975 1.00 27.48 74 ALA A N 1
ATOM 529 C CA . ALA A 1 84 ? 30.446 31.893 19.251 1.00 27.37 74 ALA A CA 1
ATOM 530 C C . ALA A 1 84 ? 29.912 30.635 18.591 1.00 27.41 74 ALA A C 1
ATOM 531 O O . ALA A 1 84 ? 30.723 29.751 18.221 1.00 28.38 74 ALA A O 1
ATOM 533 N N . TYR A 1 85 ? 28.618 30.553 18.370 1.00 22.57 75 TYR A N 1
ATOM 534 C CA . TYR A 1 85 ? 27.962 29.310 17.929 1.00 28.02 75 TYR A CA 1
ATOM 535 C C . TYR A 1 85 ? 28.540 28.846 16.579 1.00 34.19 75 TYR A C 1
ATOM 536 O O . TYR A 1 85 ? 28.570 27.643 16.304 1.00 29.88 75 TYR A O 1
ATOM 545 N N . ASP A 1 86 ? 28.975 29.772 15.735 1.00 32.19 76 ASP A N 1
ATOM 546 C CA . ASP A 1 86 ? 29.490 29.377 14.392 1.00 34.71 76 ASP A CA 1
ATOM 547 C C . ASP A 1 86 ? 30.908 28.816 14.491 1.00 34.38 76 ASP A C 1
ATOM 548 O O . ASP A 1 86 ? 31.388 28.360 13.444 1.00 45.16 76 ASP A O 1
ATOM 553 N N . VAL A 1 87 ? 31.625 28.924 15.607 1.00 30.31 77 VAL A N 1
ATOM 554 C CA . VAL A 1 87 ? 32.934 28.230 15.768 1.00 31.07 77 VAL A CA 1
ATOM 555 C C . VAL A 1 87 ? 32.812 27.068 16.770 1.00 34.63 77 VAL A C 1
ATOM 556 O O . VAL A 1 87 ? 33.883 26.552 17.182 1.00 36.78 77 VAL A O 1
ATOM 560 N N . VAL A 1 88 ? 31.595 26.648 17.149 1.00 26.56 78 VAL A N 1
ATOM 561 C CA . VAL A 1 88 ? 31.383 25.573 18.183 1.00 25.18 78 VAL A CA 1
ATOM 562 C C . VAL A 1 88 ? 30.783 24.362 17.487 1.00 21.82 78 VAL A C 1
ATOM 563 O O . VAL A 1 88 ? 29.805 24.487 16.761 1.00 22.20 78 VAL A O 1
ATOM 567 N N . PRO A 1 89 ? 31.280 23.120 17.737 1.00 19.98 79 PRO A N 1
ATOM 568 C CA . PRO A 1 89 ? 30.651 21.972 17.131 1.00 20.10 79 PRO A CA 1
ATOM 569 C C . PRO A 1 89 ? 29.184 21.856 17.534 1.00 22.38 79 PRO A C 1
ATOM 570 O O . PRO A 1 89 ? 28.899 22.004 18.700 1.00 22.35 79 PRO A O 1
ATOM 574 N N . GLN A 1 90 ? 28.315 21.575 16.557 1.00 21.51 80 GLN A N 1
ATOM 575 C CA . GLN A 1 90 ? 26.847 21.455 16.706 1.00 22.94 80 GLN A CA 1
ATOM 576 C C . GLN A 1 90 ? 26.449 20.026 16.380 1.00 26.19 80 GLN A C 1
ATOM 577 O O . GLN A 1 90 ? 27.118 19.402 15.497 1.00 24.82 80 GLN A O 1
ATOM 583 N N . LEU A 1 91 ? 25.392 19.507 17.019 1.00 23.30 81 LEU A N 1
ATOM 584 C CA . LEU A 1 91 ? 24.864 18.142 16.758 1.00 25.86 81 LEU A CA 1
ATOM 585 C C . LEU A 1 91 ? 24.295 18.138 15.326 1.00 30.36 81 LEU A C 1
ATOM 586 O O . LEU A 1 91 ? 23.869 19.230 14.838 1.00 30.49 81 LEU A O 1
ATOM 591 N N . ALA A 1 92 ? 24.451 17.015 14.622 1.00 32.00 82 ALA A N 1
ATOM 592 C CA . ALA A 1 92 ? 23.924 16.805 13.248 1.00 33.52 82 ALA A CA 1
ATOM 593 C C . ALA A 1 92 ? 22.441 17.162 13.277 1.00 33.92 82 ALA A C 1
ATOM 594 O O . ALA A 1 92 ? 21.986 17.895 12.361 1.00 31.25 82 ALA A O 1
ATOM 596 N N . VAL A 1 93 ? 21.754 16.689 14.324 1.00 32.58 83 VAL A N 1
ATOM 597 C CA . VAL A 1 93 ? 20.320 16.988 14.614 1.00 34.91 83 VAL A CA 1
ATOM 598 C C . VAL A 1 93 ? 20.212 17.737 15.929 1.00 28.48 83 VAL A C 1
ATOM 599 O O . VAL A 1 93 ? 20.507 17.124 16.993 1.00 30.89 83 VAL A O 1
ATOM 603 N N . GLY A 1 94 ? 19.720 18.959 15.927 1.00 27.58 84 GLY A N 1
ATOM 604 C CA . GLY A 1 94 ? 19.720 19.689 17.214 1.00 27.40 84 GLY A CA 1
ATOM 605 C C . GLY A 1 94 ? 19.551 21.161 16.987 1.00 29.06 84 GLY A C 1
ATOM 606 O O . GLY A 1 94 ? 19.508 21.600 15.814 1.00 39.37 84 GLY A O 1
ATOM 607 N N . GLY A 1 95 ? 19.410 21.892 18.078 1.00 26.28 85 GLY A N 1
ATOM 608 C CA . GLY A 1 95 ? 19.485 23.351 18.084 1.00 29.87 85 GLY A CA 1
ATOM 609 C C . GLY A 1 95 ? 20.917 23.776 18.052 1.00 31.51 85 GLY A C 1
ATOM 610 O O . GLY A 1 95 ? 21.781 22.918 17.774 1.00 34.35 85 GLY A O 1
ATOM 611 N N . THR A 1 96 ? 21.124 25.081 18.172 1.00 30.68 86 THR A N 1
ATOM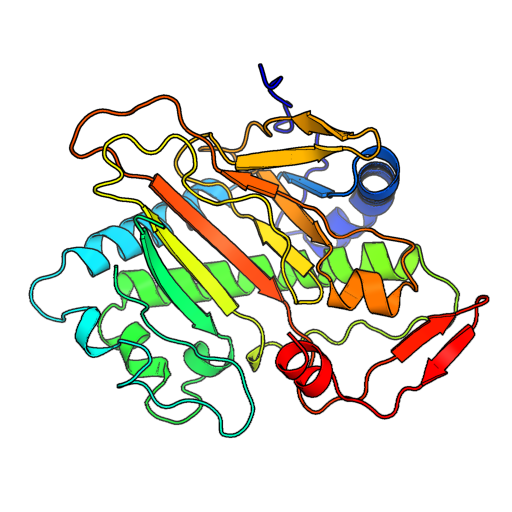 612 C CA . THR A 1 96 ? 22.432 25.724 18.102 1.00 29.42 86 THR A CA 1
ATOM 613 C C . THR A 1 96 ? 22.741 26.047 19.550 1.00 27.31 86 THR A C 1
ATOM 614 O O . THR A 1 96 ? 21.974 26.787 20.186 1.00 26.13 86 THR A O 1
ATOM 618 N N . HIS A 1 97 ? 23.821 25.498 20.045 1.00 22.60 87 HIS A N 1
ATOM 619 C CA . HIS A 1 97 ? 24.330 25.934 21.371 1.00 21.53 87 HIS A CA 1
ATOM 620 C C . HIS A 1 97 ? 25.546 26.820 21.152 1.00 19.91 87 HIS A C 1
ATOM 621 O O . HIS A 1 97 ? 26.008 26.916 20.012 1.00 23.65 87 HIS A O 1
ATOM 628 N N . GLY A 1 98 ? 26.033 27.453 22.225 1.00 14.60 88 GLY A N 1
ATOM 629 C CA . GLY A 1 98 ? 27.204 28.305 22.219 1.00 14.50 88 GLY A CA 1
ATOM 630 C C . GLY A 1 98 ? 26.843 29.754 22.437 1.00 17.39 88 GLY A C 1
ATOM 631 O O . GLY A 1 98 ? 25.694 30.037 22.874 1.00 16.92 88 GLY A O 1
ATOM 632 N N . PHE A 1 99 ? 27.818 30.622 22.189 1.00 16.83 89 PHE A N 1
ATOM 633 C CA . PHE A 1 99 ? 27.690 32.076 22.456 1.00 17.67 89 PHE A CA 1
ATOM 634 C C . PHE A 1 99 ? 27.075 32.755 21.245 1.00 19.54 89 PHE A C 1
ATOM 635 O O . PHE A 1 99 ? 27.363 32.390 20.107 1.00 22.50 89 PHE A O 1
ATOM 643 N N . PHE A 1 100 ? 26.192 33.716 21.512 1.00 19.31 90 PHE A N 1
ATOM 644 C CA . PHE A 1 100 ? 25.430 34.521 20.521 1.00 21.96 90 PHE A CA 1
ATOM 645 C C . PHE A 1 100 ? 25.795 35.972 20.793 1.00 26.34 90 PHE A C 1
ATOM 646 O O . PHE A 1 100 ? 25.275 36.597 21.706 1.00 23.20 90 PHE A O 1
ATOM 654 N N . PRO A 1 101 ? 26.783 36.526 20.076 1.00 28.64 91 PRO A N 1
ATOM 655 C CA . PRO A 1 101 ? 27.144 37.926 20.265 1.00 27.24 91 PRO A CA 1
ATOM 656 C C . PRO A 1 101 ? 25.953 38.876 20.025 1.00 24.07 91 PRO A C 1
ATOM 657 O O . PRO A 1 101 ? 25.018 38.521 19.350 1.00 28.08 91 PRO A O 1
ATOM 661 N N . TYR A 1 102 ? 26.051 40.061 20.618 1.00 30.19 92 TYR A N 1
ATOM 662 C CA . TYR A 1 102 ? 25.305 41.315 20.301 1.00 32.04 92 TYR A CA 1
ATOM 663 C C . TYR A 1 102 ? 25.242 41.478 18.777 1.00 33.83 92 TYR A C 1
ATOM 664 O O . TYR A 1 102 ? 24.087 41.278 18.321 1.00 47.04 92 TYR A O 1
ATOM 673 N N . ASP A 1 115 ? 17.421 42.721 19.512 1.00 42.47 105 ASP A N 1
ATOM 674 C CA . ASP A 1 115 ? 17.419 42.970 20.980 1.00 38.43 105 ASP A CA 1
ATOM 675 C C . ASP A 1 115 ? 18.824 43.443 21.408 1.00 35.16 105 ASP A C 1
ATOM 676 O O . ASP A 1 115 ? 19.850 42.993 20.886 1.00 32.21 105 ASP A O 1
ATOM 681 N N . PRO A 1 116 ? 18.944 44.421 22.347 1.00 29.24 106 PRO A N 1
ATOM 682 C CA . PRO A 1 116 ? 20.250 44.852 22.862 1.00 23.77 106 PRO A CA 1
ATOM 683 C C . PRO A 1 116 ? 20.813 43.871 23.914 1.00 23.49 106 PRO A C 1
ATOM 684 O O . PRO A 1 116 ? 20.831 44.149 25.114 1.00 20.77 106 PRO A O 1
ATOM 688 N N . LYS A 1 117 ? 21.283 42.713 23.462 1.00 18.67 107 LYS A N 1
ATOM 689 C CA . LYS A 1 117 ? 21.748 41.651 24.404 1.00 16.53 107 LYS A CA 1
ATOM 690 C C . LYS A 1 117 ? 22.766 40.774 23.686 1.00 15.85 107 LYS A C 1
ATOM 691 O O . LYS A 1 117 ? 22.740 40.642 22.407 1.00 17.29 107 LYS A O 1
ATOM 697 N N . GLU A 1 118 ? 23.564 40.125 24.501 1.00 14.74 108 GLU A N 1
ATOM 698 C CA . GLU A 1 118 ? 24.404 38.968 24.127 1.00 16.31 108 GLU A CA 1
ATOM 699 C C . GLU A 1 118 ? 23.966 37.820 25.062 1.00 14.33 108 GLU A C 1
ATOM 700 O O . GLU A 1 118 ? 23.574 38.101 26.199 1.00 16.09 108 GLU A O 1
ATOM 706 N N . PHE A 1 119 ? 24.063 36.579 24.609 1.00 14.98 109 PHE A N 1
ATOM 707 C CA . PHE A 1 119 ? 23.582 35.465 25.420 1.00 13.16 109 PHE A CA 1
ATOM 708 C C . PHE A 1 119 ? 24.320 34.205 25.021 1.00 14.39 109 PHE A C 1
ATOM 709 O O . PHE A 1 119 ? 24.982 34.129 23.955 1.00 15.35 109 PHE A O 1
ATOM 717 N N . ILE A 1 120 ? 24.188 33.224 25.890 1.00 13.96 110 ILE A N 1
ATOM 718 C CA . ILE A 1 120 ? 24.788 31.893 25.602 1.00 13.15 110 ILE A CA 1
ATOM 719 C C . ILE A 1 120 ? 23.687 30.868 25.808 1.00 12.37 110 ILE A C 1
ATOM 720 O O . ILE A 1 120 ? 22.795 31.052 26.668 1.00 12.70 110 ILE A O 1
ATOM 725 N N . HIS A 1 121 ? 23.718 29.812 24.994 1.00 12.28 111 HIS A N 1
ATOM 726 C CA . HIS A 1 121 ? 22.943 28.578 25.181 1.00 13.22 111 HIS A CA 1
ATOM 727 C C . HIS A 1 121 ? 23.891 27.475 25.654 1.00 12.49 111 HIS A C 1
ATOM 728 O O . HIS A 1 121 ? 24.761 27.087 24.911 1.00 13.26 111 HIS A O 1
ATOM 735 N N . VAL A 1 122 ? 23.745 27.054 26.905 1.00 11.21 112 VAL A N 1
ATOM 736 C CA . VAL A 1 122 ? 24.436 25.901 27.492 1.00 11.81 112 VAL A CA 1
ATOM 737 C C . VAL A 1 122 ? 23.464 24.729 27.408 1.00 11.07 112 VAL A C 1
ATOM 738 O O . VAL A 1 122 ? 22.534 24.678 28.136 1.00 11.28 112 VAL A O 1
ATOM 742 N N . SER A 1 123 ? 23.654 23.831 26.580 1.00 30.00 113 SER A N 1
ATOM 743 C CA . SER A 1 123 ? 22.799 22.650 26.361 1.00 30.00 113 SER A CA 1
ATOM 744 C C . SER A 1 123 ? 23.256 21.505 27.274 1.00 30.00 113 SER A C 1
ATOM 745 O O . SER A 1 123 ? 24.402 21.424 27.581 1.00 30.00 113 SER A O 1
ATOM 748 N N . GLY A 1 124 ? 22.450 20.567 27.392 1.00 11.72 114 GLY A N 1
ATOM 749 C CA . GLY A 1 124 ? 22.837 19.318 28.079 1.00 12.98 114 GLY A CA 1
ATOM 750 C C . GLY A 1 124 ? 23.947 18.592 27.299 1.00 12.58 114 GLY A C 1
ATOM 751 O O . GLY A 1 124 ? 24.882 18.009 27.885 1.00 13.11 114 GLY A O 1
ATOM 752 N N . ALA A 1 125 ? 23.899 18.705 26.005 1.00 13.17 115 ALA A N 1
ATOM 753 C CA . ALA A 1 125 ? 24.911 18.086 25.119 1.00 13.08 115 ALA A CA 1
ATOM 754 C C . ALA A 1 125 ? 26.256 18.754 25.385 1.00 13.07 115 ALA A C 1
ATOM 755 O O . ALA A 1 125 ? 27.309 18.044 25.509 1.00 13.78 115 ALA A O 1
ATOM 757 N N . MET A 1 126 ? 26.274 20.094 25.471 1.00 12.76 116 MET A N 1
ATOM 758 C CA . MET A 1 126 ? 27.512 20.839 25.761 1.00 12.27 116 MET A CA 1
ATOM 759 C C . MET A 1 126 ? 28.093 20.415 27.112 1.00 13.42 116 MET A C 1
ATOM 760 O O . MET A 1 126 ? 29.335 20.212 27.235 1.00 12.14 116 MET A O 1
ATOM 765 N N . ILE A 1 127 ? 27.265 20.270 28.134 1.00 12.97 117 ILE A N 1
ATOM 766 C CA . ILE A 1 127 ? 27.758 19.845 29.465 1.00 15.51 117 ILE A CA 1
ATOM 767 C C . ILE A 1 127 ? 28.453 18.494 29.317 1.00 15.04 117 ILE A C 1
ATOM 768 O O . ILE A 1 127 ? 29.456 18.322 30.010 1.00 16.17 117 ILE A O 1
ATOM 773 N N . GLY A 1 128 ? 27.992 17.630 28.439 1.00 14.49 118 GLY A N 1
ATOM 774 C CA . GLY A 1 128 ? 28.552 16.292 28.165 1.00 18.95 118 GLY A CA 1
ATOM 775 C C . GLY A 1 128 ? 29.646 16.302 27.110 1.00 18.31 118 GLY A C 1
ATOM 776 O O . GLY A 1 128 ? 30.023 15.232 26.673 1.00 19.05 118 GLY A O 1
ATOM 777 N N . ASP A 1 129 ? 30.011 17.477 26.598 1.00 16.98 119 ASP A N 1
ATOM 778 C CA . ASP A 1 129 ? 31.016 17.685 25.512 1.00 16.29 119 ASP A CA 1
ATOM 779 C C . ASP A 1 129 ? 30.594 16.944 24.245 1.00 16.88 119 ASP A C 1
ATOM 780 O O . ASP A 1 129 ? 31.429 16.223 23.656 1.00 17.77 119 ASP A O 1
ATOM 785 N N . GLN A 1 130 ? 29.327 17.099 23.835 1.00 15.88 120 GLN A N 1
ATOM 786 C CA . GLN A 1 130 ? 28.728 16.489 22.637 1.00 19.34 120 GLN A CA 1
ATOM 787 C C . GLN A 1 130 ? 28.291 17.598 21.698 1.00 17.69 120 GLN A C 1
ATOM 788 O O . GLN A 1 130 ? 27.506 18.431 22.102 1.00 17.66 120 GLN A O 1
ATOM 794 N N . PRO A 1 131 ? 28.702 17.620 20.407 1.00 16.41 121 PRO A N 1
ATOM 795 C CA . PRO A 1 131 ? 29.784 16.785 19.874 1.00 16.32 121 PRO A CA 1
ATOM 796 C C . PRO A 1 131 ? 31.097 17.193 20.529 1.00 16.82 121 PRO A C 1
ATOM 797 O O . PRO A 1 131 ? 31.234 18.262 21.140 1.00 15.15 121 PRO A O 1
ATOM 801 N N . PRO A 1 132 ? 32.159 16.367 20.439 1.00 16.05 122 PRO A N 1
ATOM 802 C CA . PRO A 1 132 ? 33.443 16.715 21.048 1.00 15.67 122 PRO A CA 1
ATOM 803 C C . PRO A 1 132 ? 33.879 18.139 20.703 1.00 16.23 122 PRO A C 1
ATOM 804 O O . PRO A 1 132 ? 33.880 18.508 19.556 1.00 15.68 122 PRO A O 1
ATOM 808 N N . GLY A 1 133 ? 34.202 18.905 21.734 1.00 14.96 123 GLY A N 1
ATOM 809 C CA . GLY A 1 133 ? 34.643 20.309 21.593 1.00 14.01 123 GLY A CA 1
ATOM 810 C C . GLY A 1 133 ? 33.516 21.247 21.964 1.00 15.23 123 GLY A C 1
ATOM 811 O O . GLY A 1 133 ? 33.824 22.388 22.296 1.00 16.47 123 GLY A O 1
ATOM 812 N N . ALA A 1 134 ? 32.266 20.745 22.042 1.00 14.30 124 ALA A N 1
ATOM 813 C CA . ALA A 1 134 ? 31.125 21.618 22.406 1.00 13.83 124 ALA A CA 1
ATOM 814 C C . ALA A 1 134 ? 31.341 22.147 23.818 1.00 12.36 124 ALA A C 1
ATOM 815 O O . ALA A 1 134 ? 30.852 23.250 24.105 1.00 12.88 124 ALA A O 1
ATOM 817 N N . GLY A 1 135 ? 31.965 21.361 24.686 1.00 12.88 125 GLY A N 1
ATOM 818 C CA . GLY A 1 135 ? 32.217 21.726 26.091 1.00 13.93 125 GLY A CA 1
ATOM 819 C C . GLY A 1 135 ? 33.322 22.768 26.270 1.00 14.20 125 GLY A C 1
ATOM 820 O O . GLY A 1 135 ? 33.583 23.133 27.456 1.00 16.11 125 GLY A O 1
ATOM 821 N N . ASP A 1 136 ? 34.001 23.201 25.193 1.00 15.30 126 ASP A N 1
ATOM 822 C CA . ASP A 1 136 ? 35.259 23.979 25.360 1.00 17.14 126 ASP A CA 1
ATOM 823 C C . ASP A 1 136 ? 34.946 25.288 26.117 1.00 17.54 126 ASP A C 1
ATOM 824 O O . ASP A 1 136 ? 35.789 25.718 26.931 1.00 15.58 126 ASP A O 1
ATOM 829 N N . VAL A 1 137 ? 33.808 25.933 25.872 1.00 16.24 127 VAL A N 1
ATOM 830 C CA . VAL A 1 137 ? 33.538 27.251 26.521 1.00 16.50 127 VAL A CA 1
ATOM 831 C C . VAL A 1 137 ? 33.478 27.033 28.038 1.00 16.96 127 VAL A C 1
ATOM 832 O O . VAL A 1 137 ? 33.893 27.909 28.817 1.00 16.48 127 VAL A O 1
ATOM 836 N N . LEU A 1 138 ? 32.925 25.902 28.476 1.00 15.08 128 LEU A N 1
ATOM 837 C CA . LEU A 1 138 ? 32.802 25.609 29.919 1.00 15.59 128 LEU A CA 1
ATOM 838 C C . LEU A 1 138 ? 34.184 25.426 30.546 1.00 17.57 128 LEU A C 1
ATOM 839 O O . LEU A 1 138 ? 34.309 25.659 31.755 1.00 20.19 128 LEU A O 1
ATOM 844 N N . ARG A 1 139 ? 35.150 24.936 29.774 1.00 16.64 129 ARG A N 1
ATOM 845 C CA . ARG A 1 139 ? 36.543 24.795 30.277 1.00 19.95 129 ARG A CA 1
ATOM 846 C C . ARG A 1 139 ? 37.286 26.127 30.194 1.00 18.70 129 ARG A C 1
ATOM 847 O O . ARG A 1 139 ? 38.124 26.366 31.120 1.00 23.61 129 ARG A O 1
ATOM 855 N N . ALA A 1 140 ? 37.028 26.936 29.172 1.00 20.71 130 ALA A N 1
ATOM 856 C CA . ALA A 1 140 ? 37.691 28.252 28.995 1.00 21.80 130 ALA A CA 1
ATOM 857 C C . ALA A 1 140 ? 37.270 29.165 30.143 1.00 22.84 130 ALA A C 1
ATOM 858 O O . ALA A 1 140 ? 38.123 29.894 30.645 1.00 22.07 130 ALA A O 1
ATOM 860 N N . PHE A 1 141 ? 36.004 29.073 30.592 1.00 19.75 131 PHE A N 1
ATOM 861 C CA . PHE A 1 141 ? 35.434 29.960 31.632 1.00 18.60 131 PHE A CA 1
ATOM 862 C C . PHE A 1 141 ? 34.909 29.080 32.752 1.00 22.18 131 PHE A C 1
ATOM 863 O O . PHE A 1 141 ? 33.691 28.901 32.847 1.00 22.58 131 PHE A O 1
ATOM 871 N N . PRO A 1 142 ? 35.764 28.477 33.585 1.00 18.58 132 PRO A N 1
ATOM 872 C CA . PRO A 1 142 ? 35.347 27.386 34.459 1.00 19.44 132 PRO A CA 1
ATOM 873 C C . PRO A 1 142 ? 34.482 27.867 35.629 1.00 18.21 132 PRO A C 1
ATOM 874 O O . PRO A 1 142 ? 33.666 27.104 36.113 1.00 18.85 132 PRO A O 1
ATOM 878 N N . ALA A 1 143 ? 34.684 29.108 36.083 1.00 19.26 133 ALA A N 1
ATOM 879 C CA . ALA A 1 143 ? 33.863 29.653 37.194 1.00 20.62 133 ALA A CA 1
ATOM 880 C C . ALA A 1 143 ? 32.412 29.705 36.704 1.00 19.34 133 ALA A C 1
ATOM 881 O O . ALA A 1 143 ? 31.479 29.288 37.432 1.00 21.09 133 ALA A O 1
ATOM 883 N N . PHE A 1 144 ? 32.234 30.247 35.522 1.00 16.78 134 PHE A N 1
ATOM 884 C CA . PHE A 1 144 ? 30.894 30.294 34.893 1.00 16.73 134 PHE A CA 1
ATOM 885 C C . PHE A 1 144 ? 30.452 28.855 34.604 1.00 17.96 134 PHE A C 1
ATOM 886 O O . PHE A 1 144 ? 29.283 28.481 34.813 1.00 16.69 134 PHE A O 1
ATOM 894 N N . GLY A 1 145 ? 31.343 28.052 34.035 1.00 14.76 135 GLY A N 1
ATOM 895 C CA . GLY A 1 145 ? 30.924 26.728 33.513 1.00 15.82 135 GLY A CA 1
ATOM 896 C C . GLY A 1 145 ? 30.434 25.804 34.608 1.00 14.35 135 GLY A C 1
ATOM 897 O O . GLY A 1 145 ? 29.448 25.085 34.399 1.00 13.52 135 GLY A O 1
ATOM 898 N N . THR A 1 146 ? 31.088 25.802 35.776 1.00 15.70 136 THR A N 1
ATOM 899 C CA . THR A 1 146 ? 30.673 24.997 36.937 1.00 14.27 136 THR A CA 1
ATOM 900 C C . THR A 1 146 ? 29.274 25.448 37.376 1.00 12.87 136 THR A C 1
ATOM 901 O O . THR A 1 146 ? 28.401 24.622 37.552 1.00 13.47 136 THR A O 1
ATOM 905 N N . ARG A 1 147 ? 29.091 26.730 37.441 1.00 30.00 137 ARG A N 1
ATOM 906 C CA . ARG A 1 147 ? 27.810 27.258 37.958 1.00 30.00 137 ARG A CA 1
ATOM 907 C C . ARG A 1 147 ? 26.691 27.097 36.914 1.00 30.00 137 ARG A C 1
ATOM 908 O O . ARG A 1 147 ? 25.620 26.746 37.282 1.00 30.00 137 ARG A O 1
ATOM 916 N N . ALA A 1 148 ? 27.048 27.206 35.646 1.00 12.64 138 ALA A N 1
ATOM 917 C CA . ALA A 1 148 ? 26.040 26.968 34.580 1.00 12.56 138 ALA A CA 1
ATOM 918 C C . ALA A 1 148 ? 25.552 25.540 34.658 1.00 11.90 138 ALA A C 1
ATOM 919 O O . ALA A 1 148 ? 24.322 25.307 34.554 1.00 12.04 138 ALA A O 1
ATOM 921 N N . ALA A 1 149 ? 26.467 24.576 34.833 1.00 13.67 139 ALA A N 1
ATOM 922 C CA . ALA A 1 149 ? 26.052 23.152 34.940 1.00 14.61 139 ALA A CA 1
ATOM 923 C C . ALA A 1 149 ? 25.216 22.961 36.206 1.00 13.73 139 ALA A C 1
ATOM 924 O O . ALA A 1 149 ? 24.230 22.194 36.125 1.00 11.78 139 ALA A O 1
ATOM 926 N N . GLU A 1 150 ? 25.569 23.584 37.338 1.00 11.46 140 GLU A N 1
ATOM 927 C CA . GLU A 1 150 ? 24.825 23.478 38.611 1.00 13.17 140 GLU A CA 1
ATOM 928 C C . GLU A 1 150 ? 23.385 23.964 38.383 1.00 12.09 140 GLU A C 1
ATOM 929 O O . GLU A 1 150 ? 22.435 23.270 38.741 1.00 11.17 140 GLU A O 1
ATOM 935 N N . VAL A 1 151 ? 23.246 25.123 37.771 1.00 11.62 141 VAL A N 1
ATOM 936 C CA . VAL A 1 151 ? 21.924 25.770 37.570 1.00 11.18 141 VAL A CA 1
ATOM 937 C C . VAL A 1 151 ? 21.142 24.979 36.515 1.00 10.11 141 VAL A C 1
ATOM 938 O O . VAL A 1 151 ? 19.924 24.777 36.686 1.00 10.93 141 VAL A O 1
ATOM 942 N N . PHE A 1 152 ? 21.784 24.513 35.472 1.00 10.05 142 PHE A N 1
ATOM 943 C CA . PHE A 1 152 ? 21.092 23.666 34.454 1.00 10.76 142 PHE A CA 1
ATOM 944 C C . PHE A 1 152 ? 20.425 22.498 35.183 1.00 11.96 142 PHE A C 1
ATOM 945 O O . PHE A 1 152 ? 19.228 22.165 35.004 1.00 11.56 142 PHE A O 1
ATOM 953 N N . ASP A 1 153 ? 21.227 21.810 36.017 1.00 12.31 143 ASP A N 1
ATOM 954 C CA . ASP A 1 153 ? 20.757 20.579 36.696 1.00 11.80 143 ASP A CA 1
ATOM 955 C C . ASP A 1 153 ? 19.594 20.896 37.638 1.00 10.93 143 ASP A C 1
ATOM 956 O O . ASP A 1 153 ? 18.590 20.154 37.609 1.00 10.52 143 ASP A O 1
ATOM 961 N N . ILE A 1 154 ? 19.690 21.981 38.411 1.00 10.63 144 ILE A N 1
ATOM 962 C CA . ILE A 1 154 ? 18.612 22.385 39.329 1.00 10.38 144 ILE A CA 1
ATOM 963 C C . ILE A 1 154 ? 17.380 22.641 38.480 1.00 10.63 144 ILE A C 1
ATOM 964 O O . ILE A 1 154 ? 16.282 22.154 38.796 1.00 10.22 144 ILE A O 1
ATOM 969 N N . ALA A 1 155 ? 17.535 23.434 37.423 1.00 10.00 145 ALA A N 1
ATOM 970 C CA . ALA A 1 155 ? 16.379 23.865 36.607 1.00 9.50 145 ALA A CA 1
ATOM 971 C C . ALA A 1 155 ? 15.760 22.620 35.947 1.00 10.11 145 ALA A C 1
ATOM 972 O O . ALA A 1 155 ? 14.533 22.567 35.765 1.00 10.38 145 ALA A O 1
ATOM 974 N N . PHE A 1 156 ? 16.567 21.690 35.457 1.00 9.65 146 PHE A N 1
ATOM 975 C CA . PHE A 1 156 ? 16.059 20.517 34.717 1.00 10.29 146 PHE A CA 1
ATOM 976 C C . PHE A 1 156 ? 15.250 19.658 35.687 1.00 10.76 146 PHE A C 1
ATOM 977 O O . PHE A 1 156 ? 14.207 19.095 35.301 1.00 10.14 146 PHE A O 1
ATOM 985 N N . ARG A 1 157 ? 15.706 19.530 36.939 1.00 11.93 147 ARG A N 1
ATOM 986 C CA . ARG A 1 157 ? 14.928 18.747 37.945 1.00 12.65 147 ARG A CA 1
ATOM 987 C C . ARG A 1 157 ? 13.594 19.402 38.195 1.00 11.36 147 ARG A C 1
ATOM 988 O O . ARG A 1 157 ? 12.558 18.695 38.177 1.00 12.81 147 ARG A O 1
ATOM 996 N N . LEU A 1 158 ? 13.584 20.722 38.376 1.00 10.45 148 LEU A N 1
ATOM 997 C CA . LEU A 1 158 ? 12.328 21.452 38.674 1.00 10.97 148 LEU A CA 1
ATOM 998 C C . LEU A 1 158 ? 11.421 21.325 37.463 1.00 10.59 148 LEU A C 1
ATOM 999 O O . LEU A 1 158 ? 10.235 21.093 37.611 1.00 10.70 148 LEU A O 1
ATOM 1004 N N . ILE A 1 159 ? 11.942 21.583 36.282 1.00 10.60 149 ILE A N 1
ATOM 1005 C CA . ILE A 1 159 ? 11.040 21.695 35.122 1.00 9.81 149 ILE A CA 1
ATOM 1006 C C . ILE A 1 159 ? 10.492 20.307 34.798 1.00 9.70 149 ILE A C 1
ATOM 1007 O O . ILE A 1 159 ? 9.306 20.234 34.339 1.00 10.36 149 ILE A O 1
ATOM 1012 N N . SER A 1 160 ? 11.230 19.239 35.052 1.00 9.71 150 SER A N 1
ATOM 1013 C CA . SER A 1 160 ? 10.731 17.873 34.785 1.00 11.57 150 SER A CA 1
ATOM 1014 C C . SER A 1 160 ? 9.522 17.604 35.691 1.00 12.75 150 SER A C 1
ATOM 1015 O O . SER A 1 160 ? 8.514 17.007 35.217 1.00 11.09 150 SER A O 1
ATOM 1018 N N . LEU A 1 161 ? 9.585 18.066 36.952 1.00 11.24 151 LEU A N 1
ATOM 1019 C CA . LEU A 1 161 ? 8.459 17.962 37.907 1.00 13.17 151 LEU A CA 1
ATOM 1020 C C . LEU A 1 161 ? 7.326 18.891 37.527 1.00 12.68 151 LEU A C 1
ATOM 1021 O O . LEU A 1 161 ? 6.169 18.440 37.627 1.00 12.95 151 LEU A O 1
ATOM 1026 N N . PHE A 1 162 ? 7.559 20.114 37.010 1.00 11.27 152 PHE A N 1
ATOM 1027 C CA . PHE A 1 162 ? 6.420 20.897 36.495 1.00 10.55 152 PHE A CA 1
ATOM 1028 C C . PHE A 1 162 ? 5.745 20.144 35.341 1.00 10.51 152 PHE A C 1
ATOM 1029 O O . PHE A 1 162 ? 4.498 20.181 35.223 1.00 9.82 152 PHE A O 1
ATOM 1037 N N . GLY A 1 163 ? 6.546 19.445 34.539 1.00 11.28 153 GLY A N 1
ATOM 1038 C CA . GLY A 1 163 ? 6.030 18.693 33.379 1.00 11.08 153 GLY A CA 1
ATOM 1039 C C . GLY A 1 163 ? 5.098 17.591 33.853 1.00 11.68 153 GLY A C 1
ATOM 1040 O O . GLY A 1 163 ? 3.980 17.452 33.266 1.00 11.77 153 GLY A O 1
ATOM 1041 N N . GLU A 1 164 ? 5.332 16.866 34.902 1.00 30.00 154 GLU A N 1
ATOM 1042 C CA . GLU A 1 164 ? 4.396 15.919 35.549 1.00 30.00 154 GLU A CA 1
ATOM 1043 C C . GLU A 1 164 ? 3.187 16.676 36.139 1.00 30.00 154 GLU A C 1
ATOM 1044 O O . GLU A 1 164 ? 2.120 16.144 36.177 1.00 30.00 154 GLU A O 1
ATOM 1050 N N . VAL A 1 165 ? 3.303 17.786 36.682 1.00 11.89 155 VAL A N 1
ATOM 1051 C CA . VAL A 1 165 ? 2.080 18.508 37.090 1.00 12.27 155 VAL A CA 1
ATOM 1052 C C . VAL A 1 165 ? 1.165 18.676 35.856 1.00 12.44 155 VAL A C 1
ATOM 1053 O O . VAL A 1 165 ? -0.053 18.362 35.916 1.00 11.91 155 VAL A O 1
ATOM 1057 N N . VAL A 1 166 ? 1.704 19.230 34.772 1.00 12.51 156 VAL A N 1
ATOM 1058 C CA . VAL A 1 166 ? 0.856 19.502 33.560 1.00 12.14 156 VAL A CA 1
ATOM 1059 C C . VAL A 1 166 ? 0.324 18.186 33.018 1.00 12.05 156 VAL A C 1
ATOM 1060 O O . VAL A 1 166 ? -0.859 18.104 32.738 1.00 11.42 156 VAL A O 1
ATOM 1064 N N . ARG A 1 167 ? 1.144 17.155 32.911 1.00 11.83 157 ARG A N 1
ATOM 1065 C CA . ARG A 1 167 ? 0.684 15.826 32.455 1.00 13.54 157 ARG A CA 1
ATOM 1066 C C . ARG A 1 167 ? -0.447 15.295 33.323 1.00 14.06 157 ARG A C 1
ATOM 1067 O O . ARG A 1 167 ? -1.385 14.729 32.743 1.00 13.92 157 ARG A O 1
ATOM 1075 N N . GLY A 1 168 ? -0.361 15.472 34.645 1.00 13.77 158 GLY A N 1
ATOM 1076 C CA . GLY A 1 168 ? -1.427 15.038 35.576 1.00 14.06 158 GLY A CA 1
ATOM 1077 C C . GLY A 1 168 ? -2.734 15.767 35.369 1.00 12.92 158 GLY A C 1
ATOM 1078 O O . GLY A 1 168 ? -3.776 15.174 35.672 1.00 14.19 158 GLY A O 1
ATOM 1079 N N . MET A 1 169 ? -2.725 16.932 34.722 1.00 12.35 159 MET A N 1
ATOM 1080 C CA . MET A 1 169 ? -3.934 17.710 34.376 1.00 11.77 159 MET A CA 1
ATOM 1081 C C . MET A 1 169 ? -4.566 17.206 33.087 1.00 13.32 159 MET A C 1
ATOM 1082 O O . MET A 1 169 ? -5.700 17.570 32.816 1.00 16.78 159 MET A O 1
ATOM 1087 N N . MET A 1 170 ? -3.842 16.418 32.318 1.00 12.43 160 MET A N 1
ATOM 1088 C CA . MET A 1 170 ? -4.279 16.015 30.970 1.00 14.20 160 MET A CA 1
ATOM 1089 C C . MET A 1 170 ? -4.958 14.652 31.044 1.00 14.70 160 MET A C 1
ATOM 1090 O O . MET A 1 170 ? -5.004 14.021 32.108 1.00 12.95 160 MET A O 1
ATOM 1095 N N . PRO A 1 171 ? -5.552 14.154 29.923 1.00 13.51 161 PRO A N 1
ATOM 1096 C CA . PRO A 1 171 ? -6.315 12.914 29.959 1.00 15.25 161 PRO A CA 1
ATOM 1097 C C . PRO A 1 171 ? -5.471 11.723 30.353 1.00 16.38 161 PRO A C 1
ATOM 1098 O O . PRO A 1 171 ? -4.232 11.705 30.229 1.00 14.82 161 PRO A O 1
ATOM 1102 N N . PRO A 1 172 ? -6.127 10.615 30.743 1.00 16.78 162 PRO A N 1
ATOM 1103 C CA . PRO A 1 172 ? -5.417 9.384 31.034 1.00 19.02 162 PRO A CA 1
ATOM 1104 C C . PRO A 1 172 ? -4.737 8.914 29.752 1.00 20.19 162 PRO A C 1
ATOM 1105 O O . PRO A 1 172 ? -5.271 9.133 28.665 1.00 22.00 162 PRO A O 1
ATOM 1109 N N . GLY A 1 173 ? -3.587 8.313 29.884 1.00 22.37 163 GLY A N 1
ATOM 1110 C CA . GLY A 1 173 ? -2.910 7.920 28.634 1.00 22.02 163 GLY A CA 1
ATOM 1111 C C . GLY A 1 173 ? -2.022 9.021 28.093 1.00 20.58 163 GLY A C 1
ATOM 1112 O O . GLY A 1 173 ? -1.343 8.774 27.087 1.00 18.61 163 GLY A O 1
ATOM 1113 N N . THR A 1 174 ? -2.023 10.224 28.661 1.00 16.68 164 THR A N 1
ATOM 1114 C CA . THR A 1 174 ? -1.061 11.254 28.167 1.00 16.14 164 THR A CA 1
ATOM 1115 C C . THR A 1 174 ? 0.348 10.722 28.363 1.00 15.20 164 THR A C 1
ATOM 1116 O O . THR A 1 174 ? 0.699 10.354 29.474 1.00 17.60 164 THR A O 1
ATOM 1120 N N . PRO A 1 175 ? 1.180 10.707 27.311 1.00 14.97 165 PRO A N 1
ATOM 1121 C CA . PRO A 1 175 ? 2.555 10.211 27.437 1.00 17.84 165 PRO A CA 1
ATOM 1122 C C . PRO A 1 175 ? 3.396 11.054 28.399 1.00 18.29 165 PRO A C 1
ATOM 1123 O O . PRO A 1 175 ? 3.073 12.210 28.602 1.00 17.58 165 PRO A O 1
ATOM 1127 N N . GLU A 1 176 ? 4.417 10.449 29.013 1.00 18.40 166 GLU A N 1
ATOM 1128 C CA . GLU A 1 176 ? 5.492 11.185 29.710 1.00 19.38 166 GLU A CA 1
ATOM 1129 C C . GLU A 1 176 ? 6.022 12.224 28.722 1.00 16.34 166 GLU A C 1
ATOM 1130 O O . GLU A 1 176 ? 6.044 11.947 27.499 1.00 17.53 166 GLU A O 1
ATOM 1136 N N . LEU A 1 177 ? 6.330 13.419 29.204 1.00 16.00 167 LEU A N 1
ATOM 1137 C CA . LEU A 1 177 ? 6.807 14.469 28.264 1.00 15.70 167 LEU A CA 1
ATOM 1138 C C . LEU A 1 177 ? 8.165 14.024 27.696 1.00 15.51 167 LEU A C 1
ATOM 1139 O O . LEU A 1 177 ? 8.465 14.425 26.573 1.00 16.05 167 LEU A O 1
ATOM 1144 N N . ASP A 1 178 ? 8.956 13.271 28.437 1.00 16.59 168 ASP A N 1
ATOM 1145 C CA . ASP A 1 178 ? 10.246 12.720 27.954 1.00 17.47 168 ASP A CA 1
ATOM 1146 C C . ASP A 1 178 ? 11.138 13.868 27.463 1.00 15.50 168 ASP A C 1
ATOM 1147 O O . ASP A 1 178 ? 11.649 13.858 26.305 1.00 14.45 168 ASP A O 1
ATOM 1152 N N . LEU A 1 179 ? 11.274 14.862 28.328 1.00 13.59 169 LEU A N 1
ATOM 1153 C CA . LEU A 1 179 ? 12.202 15.987 28.107 1.00 13.44 169 LEU A CA 1
ATOM 1154 C C . LEU A 1 179 ? 13.592 15.388 27.967 1.00 12.75 169 LEU A C 1
ATOM 1155 O O . LEU A 1 179 ? 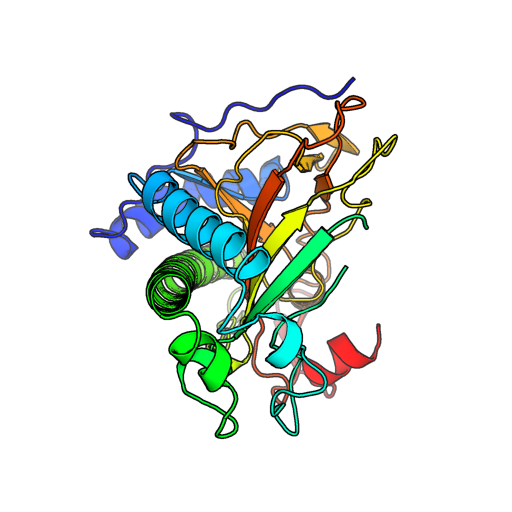13.941 14.427 28.706 1.00 15.92 169 LEU A O 1
ATOM 1160 N N . SER A 1 180 ? 14.321 15.886 26.994 1.00 12.51 170 SER A N 1
ATOM 1161 C CA . SER A 1 180 ? 15.682 15.448 26.651 1.00 13.67 170 SER A CA 1
ATOM 1162 C C . SER A 1 180 ? 16.689 16.308 27.396 1.00 13.09 170 SER A C 1
ATOM 1163 O O . SER A 1 180 ? 16.745 17.504 27.159 1.00 11.92 170 SER A O 1
ATOM 1166 N N . HIS A 1 181 ? 17.551 15.674 28.185 1.00 12.62 171 HIS A N 1
ATOM 1167 C CA . HIS A 1 181 ? 18.678 16.415 28.814 1.00 13.02 171 HIS A CA 1
ATOM 1168 C C . HIS A 1 181 ? 19.503 17.123 27.727 1.00 13.03 171 HIS A C 1
ATOM 1169 O O . HIS A 1 181 ? 19.818 18.298 27.875 1.00 12.66 171 HIS A O 1
ATOM 1176 N N . ASP A 1 182 ? 19.926 16.393 26.705 1.00 12.50 172 ASP A N 1
ATOM 1177 C CA . ASP A 1 182 ? 20.894 16.943 25.729 1.00 13.64 172 ASP A CA 1
ATOM 1178 C C . ASP A 1 182 ? 20.254 18.040 24.874 1.00 12.87 172 ASP A C 1
ATOM 1179 O O . ASP A 1 182 ? 20.970 18.994 24.473 1.00 13.26 172 ASP A O 1
ATOM 1184 N N . ALA A 1 183 ? 18.958 17.949 24.556 1.00 11.54 173 ALA A N 1
ATOM 1185 C CA . ALA A 1 183 ? 18.254 18.929 23.710 1.00 11.67 173 ALA A CA 1
ATOM 1186 C C . ALA A 1 183 ? 17.845 20.169 24.507 1.00 11.87 173 ALA A C 1
ATOM 1187 O O . ALA A 1 183 ? 17.515 21.194 23.900 1.00 13.28 173 ALA A O 1
ATOM 1189 N N . THR A 1 184 ? 17.852 20.086 25.829 1.00 12.19 174 THR A N 1
ATOM 1190 C CA . THR A 1 184 ? 17.436 21.184 26.726 1.00 10.59 174 THR A CA 1
ATOM 1191 C C . THR A 1 184 ? 18.591 22.186 26.808 1.00 10.81 174 THR A C 1
ATOM 1192 O O . THR A 1 184 ? 19.720 21.758 26.859 1.00 10.19 174 THR A O 1
ATOM 1196 N N . ASN A 1 185 ? 18.267 23.483 26.819 1.00 12.73 175 ASN A N 1
ATOM 1197 C CA . ASN A 1 185 ? 19.241 24.590 26.849 1.00 13.00 175 ASN A CA 1
ATOM 1198 C C . ASN A 1 185 ? 18.990 25.531 28.021 1.00 11.88 175 ASN A C 1
ATOM 1199 O O . ASN A 1 185 ? 17.844 25.973 28.223 1.00 11.00 175 ASN A O 1
ATOM 1204 N N . LEU A 1 186 ? 20.065 25.917 28.693 1.00 10.90 176 LEU A N 1
ATOM 1205 C CA . LEU A 1 186 ? 20.022 27.036 29.617 1.00 10.73 176 LEU A CA 1
ATOM 1206 C C . LEU A 1 186 ? 20.464 28.282 28.866 1.00 11.46 176 LEU A C 1
ATOM 1207 O O . LEU A 1 186 ? 21.574 28.321 28.357 1.00 10.52 176 LEU A O 1
ATOM 1212 N N . ARG A 1 187 ? 19.569 29.248 28.721 1.00 10.67 177 ARG A N 1
ATOM 1213 C CA . ARG A 1 187 ? 19.943 30.519 28.103 1.00 11.27 177 ARG A CA 1
ATOM 1214 C C . ARG A 1 187 ? 20.322 31.492 29.216 1.00 11.70 177 ARG A C 1
ATOM 1215 O O . ARG A 1 187 ? 19.545 31.645 30.189 1.00 12.79 177 ARG A O 1
ATOM 1223 N N . VAL A 1 188 ? 21.480 32.114 29.088 1.00 10.81 178 VAL A N 1
ATOM 1224 C CA . VAL A 1 188 ? 21.985 33.125 30.047 1.00 10.91 178 VAL A CA 1
ATOM 1225 C C . VAL A 1 188 ? 22.207 34.424 29.268 1.00 12.10 178 VAL A C 1
ATOM 1226 O O . VAL A 1 188 ? 22.830 34.385 28.193 1.00 10.86 178 VAL A O 1
ATOM 1230 N N . ILE A 1 189 ? 21.513 35.489 29.685 1.00 11.37 179 ILE A N 1
ATOM 1231 C CA . ILE A 1 189 ? 21.361 36.714 28.849 1.00 13.25 179 ILE A CA 1
ATOM 1232 C C . ILE A 1 189 ? 21.992 37.893 29.594 1.00 13.37 179 ILE A C 1
ATOM 1233 O O . ILE A 1 189 ? 21.668 38.123 30.778 1.00 12.49 179 ILE A O 1
ATOM 1238 N N . HIS A 1 190 ? 22.744 38.706 28.866 1.00 14.14 180 HIS A N 1
ATOM 1239 C CA . HIS A 1 190 ? 23.314 39.975 29.329 1.00 14.52 180 HIS A CA 1
ATOM 1240 C C . HIS A 1 190 ? 22.813 41.075 28.409 1.00 14.01 180 HIS A C 1
ATOM 1241 O O . HIS A 1 190 ? 23.234 41.113 27.257 1.00 14.00 180 HIS A O 1
ATOM 1248 N N . TYR A 1 191 ? 21.841 41.827 28.874 1.00 13.24 181 TYR A N 1
ATOM 1249 C CA . TYR A 1 191 ? 21.326 43.024 28.199 1.00 14.51 181 TYR A CA 1
ATOM 1250 C C . TYR A 1 191 ? 22.294 44.167 28.531 1.00 14.39 181 TYR A C 1
ATOM 1251 O O . TYR A 1 191 ? 22.679 44.395 29.707 1.00 17.33 181 TYR A O 1
ATOM 1260 N N . ARG A 1 192 ? 22.633 44.981 27.536 1.00 17.12 182 ARG A N 1
ATOM 1261 C CA . ARG A 1 192 ? 23.551 46.116 27.771 1.00 19.45 182 ARG A CA 1
ATOM 1262 C C . ARG A 1 192 ? 23.443 47.060 26.573 1.00 17.56 182 ARG A C 1
ATOM 1263 O O . ARG A 1 192 ? 22.901 46.620 25.550 1.00 16.53 182 ARG A O 1
ATOM 1271 N N . ASP A 1 193 ? 23.900 48.295 26.752 1.00 19.40 183 ASP A N 1
ATOM 1272 C CA . ASP A 1 193 ? 23.814 49.350 25.695 1.00 19.02 183 ASP A CA 1
ATOM 1273 C C . ASP A 1 193 ? 22.398 49.334 25.096 1.00 19.07 183 ASP A C 1
ATOM 1274 O O . ASP A 1 193 ? 22.208 49.257 23.827 1.00 16.25 183 ASP A O 1
ATOM 1279 N N . VAL A 1 194 ? 21.379 49.416 25.972 1.00 17.39 184 VAL A N 1
ATOM 1280 C CA . VAL A 1 194 ? 19.974 49.299 25.535 1.00 14.98 184 VAL A CA 1
ATOM 1281 C C . VAL A 1 194 ? 19.494 50.665 25.004 1.00 15.12 184 VAL A C 1
ATOM 1282 O O . VAL A 1 194 ? 18.391 50.713 24.429 1.00 14.00 184 VAL A O 1
ATOM 1286 N N . GLY A 1 195 ? 20.269 51.720 25.277 1.00 14.72 185 GLY A N 1
ATOM 1287 C CA . GLY A 1 195 ? 19.892 53.086 24.886 1.00 15.32 185 GLY A CA 1
ATOM 1288 C C . GLY A 1 195 ? 18.475 53.428 25.245 1.00 14.72 185 GLY A C 1
ATOM 1289 O O . GLY A 1 195 ? 18.131 53.277 26.437 1.00 17.43 185 GLY A O 1
ATOM 1290 N N . ASP A 1 196 ? 17.665 53.858 24.279 1.00 15.38 186 ASP A N 1
ATOM 1291 C CA . ASP A 1 196 ? 16.289 54.366 24.496 1.00 17.10 186 ASP A CA 1
ATOM 1292 C C . ASP A 1 196 ? 15.244 53.255 24.469 1.00 15.65 186 ASP A C 1
ATOM 1293 O O . ASP A 1 196 ? 14.050 53.588 24.525 1.00 18.03 186 ASP A O 1
ATOM 1298 N N . ARG A 1 197 ? 15.626 51.991 24.348 1.00 16.36 187 ARG A N 1
ATOM 1299 C CA . ARG A 1 197 ? 14.609 50.914 24.291 1.00 16.77 187 ARG A CA 1
ATOM 1300 C C . ARG A 1 197 ? 13.687 50.947 25.504 1.00 18.16 187 ARG A C 1
ATOM 1301 O O . ARG A 1 197 ? 14.194 51.097 26.661 1.00 23.12 187 ARG A O 1
ATOM 1309 N N . GLU A 1 198 ? 12.404 50.726 25.254 1.00 19.49 188 GLU A N 1
ATOM 1310 C CA . GLU A 1 198 ? 11.413 50.412 26.288 1.00 21.02 188 GLU A CA 1
ATOM 1311 C C . GLU A 1 198 ? 11.258 48.878 26.279 1.00 19.16 188 GLU A C 1
ATOM 1312 O O . GLU A 1 198 ? 10.873 48.326 27.322 1.00 23.88 188 GLU A O 1
ATOM 1318 N N . VAL A 1 199 ? 11.391 48.261 25.107 1.00 17.20 189 VAL A N 1
ATOM 1319 C CA . VAL A 1 199 ? 11.090 46.823 24.893 1.00 17.59 189 VAL A CA 1
ATOM 1320 C C . VAL A 1 199 ? 12.447 46.119 24.792 1.00 17.88 189 VAL A C 1
ATOM 1321 O O . VAL A 1 199 ? 13.118 46.263 23.743 1.00 20.13 189 VAL A O 1
ATOM 1325 N N . LEU A 1 200 ? 12.822 45.378 25.825 1.00 15.13 190 LEU A N 1
ATOM 1326 C CA . LEU A 1 200 ? 14.079 44.593 25.821 1.00 15.05 190 LEU A CA 1
ATOM 1327 C C . LEU A 1 200 ? 13.824 43.224 25.200 1.00 16.34 190 LEU A C 1
ATOM 1328 O O . LEU A 1 200 ? 14.754 42.624 24.609 1.00 17.51 190 LEU A O 1
ATOM 1333 N N . ALA A 1 201 ? 12.610 42.699 25.333 1.00 13.48 191 ALA A N 1
ATOM 1334 C CA . ALA A 1 201 ? 12.167 41.445 24.669 1.00 15.43 191 ALA A CA 1
ATOM 1335 C C . ALA A 1 201 ? 10.710 41.607 24.249 1.00 13.87 191 ALA A C 1
ATOM 1336 O O . ALA A 1 201 ? 9.900 41.869 25.096 1.00 14.60 191 ALA A O 1
ATOM 1338 N N . HIS A 1 202 ? 10.413 41.462 22.954 1.00 14.77 192 HIS A N 1
ATOM 1339 C CA . HIS A 1 202 ? 9.067 41.664 22.413 1.00 17.91 192 HIS A CA 1
ATOM 1340 C C . HIS A 1 202 ? 8.156 40.537 22.936 1.00 13.95 192 HIS A C 1
ATOM 1341 O O . HIS A 1 202 ? 8.643 39.566 23.507 1.00 16.27 192 HIS A O 1
ATOM 1348 N N . GLU A 1 203 ? 6.875 40.718 22.779 1.00 13.68 193 GLU A N 1
ATOM 1349 C CA . GLU A 1 203 ? 5.868 39.713 23.223 1.00 14.64 193 GLU A CA 1
ATOM 1350 C C . GLU A 1 203 ? 6.109 38.391 22.489 1.00 13.73 193 GLU A C 1
ATOM 1351 O O . GLU A 1 203 ? 6.085 38.368 21.206 1.00 13.74 193 GLU A O 1
ATOM 1357 N N . HIS A 1 204 ? 6.276 37.292 23.225 1.00 13.08 194 HIS A N 1
ATOM 1358 C CA . HIS A 1 204 ? 6.625 35.997 22.602 1.00 12.66 194 HIS A CA 1
ATOM 1359 C C . HIS A 1 204 ? 6.326 34.840 23.542 1.00 12.56 194 HIS A C 1
ATOM 1360 O O . HIS A 1 204 ? 6.091 35.076 24.719 1.00 11.83 194 HIS A O 1
ATOM 1367 N N . SER A 1 205 ? 6.453 33.627 23.022 1.00 12.96 195 SER A N 1
ATOM 1368 C CA . SER A 1 205 ? 6.489 32.403 23.841 1.00 11.83 195 SER A CA 1
ATOM 1369 C C . SER A 1 205 ? 7.552 31.478 23.296 1.00 12.09 195 SER A C 1
ATOM 1370 O O . SER A 1 205 ? 8.084 31.734 22.200 1.00 13.09 195 SER A O 1
ATOM 1373 N N . GLY A 1 206 ? 7.953 30.517 24.105 1.00 12.72 196 GLY A N 1
ATOM 1374 C CA . GLY A 1 206 ? 8.959 29.543 23.689 1.00 12.41 196 GLY A CA 1
ATOM 1375 C C . GLY A 1 206 ? 8.359 28.543 22.727 1.00 12.98 196 GLY A C 1
ATOM 1376 O O . GLY A 1 206 ? 7.178 28.138 22.889 1.00 12.08 196 GLY A O 1
ATOM 1377 N N . ILE A 1 207 ? 9.147 28.088 21.764 1.00 11.63 197 ILE A N 1
ATOM 1378 C CA . ILE A 1 207 ? 8.704 27.049 20.811 1.00 11.42 197 ILE A CA 1
ATOM 1379 C C . ILE A 1 207 ? 8.621 25.696 21.506 1.00 12.01 197 ILE A C 1
ATOM 1380 O O . ILE A 1 207 ? 7.924 24.842 21.010 1.00 14.22 197 ILE A O 1
ATOM 1385 N N . GLN A 1 208 ? 9.318 25.524 22.628 1.00 10.31 198 GLN A N 1
ATOM 1386 C CA . GLN A 1 208 ? 9.612 24.166 23.165 1.00 10.28 198 GLN A CA 1
ATOM 1387 C C . GLN A 1 208 ? 8.471 23.690 24.075 1.00 10.66 198 GLN A C 1
ATOM 1388 O O . GLN A 1 208 ? 7.358 24.225 24.008 1.00 10.45 198 GLN A O 1
ATOM 1394 N N A MET A 1 209 ? 8.711 22.662 24.885 0.50 9.38 199 MET A N 1
ATOM 1395 N N B MET A 1 209 ? 8.700 22.671 24.895 0.50 10.13 199 MET A N 1
ATOM 1396 C CA A MET A 1 209 ? 7.675 22.080 25.789 0.50 10.19 199 MET A CA 1
ATOM 1397 C CA B MET A 1 209 ? 7.621 22.130 25.770 0.50 11.62 199 MET A CA 1
ATOM 1398 C C A MET A 1 209 ? 7.421 23.039 26.955 0.50 9.47 199 MET A C 1
ATOM 1399 C C B MET A 1 209 ? 7.406 23.054 26.970 0.50 10.18 199 MET A C 1
ATOM 1400 O O A MET A 1 209 ? 6.292 23.486 27.116 0.50 9.66 199 MET A O 1
ATOM 1401 O O B MET A 1 209 ? 6.276 23.490 27.172 0.50 10.37 199 MET A O 1
ATOM 1410 N N . LEU A 1 210 ? 8.459 23.367 27.713 1.00 10.55 200 LEU A N 1
ATOM 1411 C CA . LEU A 1 210 ? 8.361 24.175 28.931 1.00 10.56 200 LEU A CA 1
ATOM 1412 C C . LEU A 1 210 ? 9.566 25.104 29.008 1.00 9.38 200 LEU A C 1
ATOM 1413 O O . LEU A 1 210 ? 10.631 24.766 28.472 1.00 9.43 200 LEU A O 1
ATOM 1418 N N . GLY A 1 211 ? 9.373 26.232 29.674 1.00 10.42 201 GLY A N 1
ATOM 1419 C CA . GLY A 1 211 ? 10.455 27.128 30.092 1.00 10.27 201 GLY A CA 1
ATOM 1420 C C . GLY A 1 211 ? 10.507 27.260 31.583 1.00 11.21 201 GLY A C 1
ATOM 1421 O O . GLY A 1 211 ? 9.479 27.244 32.222 1.00 11.00 201 GLY A O 1
ATOM 1422 N N . LEU A 1 212 ? 11.692 27.399 32.128 1.00 10.06 202 LEU A N 1
ATOM 1423 C CA . LEU A 1 212 ? 11.817 27.743 33.575 1.00 9.89 202 LEU A CA 1
ATOM 1424 C C . LEU A 1 212 ? 12.621 29.031 33.714 1.00 10.14 202 LEU A C 1
ATOM 1425 O O . LEU A 1 212 ? 13.826 29.054 33.447 1.00 10.78 202 LEU A O 1
ATOM 1430 N N . GLN A 1 213 ? 11.917 30.092 34.070 1.00 9.76 203 GLN A N 1
ATOM 1431 C CA . GLN A 1 213 ? 12.485 31.429 34.213 1.00 10.60 203 GLN A CA 1
ATOM 1432 C C . GLN A 1 213 ? 13.067 31.498 35.619 1.00 10.19 203 GLN A C 1
ATOM 1433 O O . GLN A 1 213 ? 12.341 31.343 36.605 1.00 10.40 203 GLN A O 1
ATOM 1439 N N . LEU A 1 214 ? 14.352 31.749 35.695 1.00 10.10 204 LEU A N 1
ATOM 1440 C CA . LEU A 1 214 ? 15.066 31.836 36.984 1.00 11.16 204 LEU A CA 1
ATOM 1441 C C . LEU A 1 214 ? 15.074 33.301 37.410 1.00 11.01 204 LEU A C 1
ATOM 1442 O O . LEU A 1 214 ? 14.857 34.199 36.603 1.00 12.01 204 LEU A O 1
ATOM 1447 N N . PRO A 1 215 ? 15.269 33.605 38.697 1.00 12.00 205 PRO A N 1
ATOM 1448 C CA . PRO A 1 215 ? 15.150 34.983 39.157 1.00 11.89 205 PRO A CA 1
ATOM 1449 C C . PRO A 1 215 ? 16.175 35.872 38.471 1.00 12.04 205 PRO A C 1
ATOM 1450 O O . PRO A 1 215 ? 17.359 35.573 38.527 1.00 13.14 205 PRO A O 1
ATOM 1454 N N . PRO A 1 216 ? 15.730 36.930 37.771 1.00 12.42 206 PRO A N 1
ATOM 1455 C CA . PRO A 1 216 ? 16.640 37.822 37.052 1.00 12.88 206 PRO A CA 1
ATOM 1456 C C . PRO A 1 216 ? 17.235 38.898 37.967 1.00 12.04 206 PRO A C 1
ATOM 1457 O O . PRO A 1 216 ? 16.844 39.074 39.112 1.00 13.38 206 PRO A O 1
ATOM 1461 N N . SER A 1 217 ? 18.116 39.703 37.406 1.00 12.33 207 SER A N 1
ATOM 1462 C CA . SER A 1 217 ? 18.811 40.756 38.178 1.00 12.76 207 SER A CA 1
ATOM 1463 C C . SER A 1 217 ? 17.941 42.002 38.348 1.00 14.18 207 SER A C 1
ATOM 1464 O O . SER A 1 217 ? 18.244 42.817 39.256 1.00 15.26 207 SER A O 1
ATOM 1467 N N . ASP A 1 218 ? 16.893 42.151 37.586 1.00 15.13 208 ASP A N 1
ATOM 1468 C CA . ASP A 1 218 ? 16.051 43.355 37.645 1.00 14.84 208 ASP A CA 1
ATOM 1469 C C . ASP A 1 218 ? 14.643 43.010 37.212 1.00 15.64 208 ASP A C 1
ATOM 1470 O O . ASP A 1 218 ? 14.420 41.966 36.571 1.00 15.90 208 ASP A O 1
ATOM 1475 N N . GLN A 1 219 ? 13.731 43.924 37.507 1.00 14.62 209 GLN A N 1
ATOM 1476 C CA . GLN A 1 219 ? 12.334 43.789 37.084 1.00 15.05 209 GLN A CA 1
ATOM 1477 C C . GLN A 1 219 ? 12.207 44.020 35.577 1.00 14.50 209 GLN A C 1
ATOM 1478 O O . GLN A 1 219 ? 13.205 44.213 34.884 1.00 15.45 209 GLN A O 1
ATOM 1484 N N . GLY A 1 220 ? 11.003 43.815 35.066 1.00 13.22 210 GLY A N 1
ATOM 1485 C CA . GLY A 1 220 ? 10.701 44.114 33.664 1.00 15.29 210 GLY A CA 1
ATOM 1486 C C . GLY A 1 220 ? 10.020 42.973 32.961 1.00 13.29 210 GLY A C 1
ATOM 1487 O O . GLY A 1 220 ? 9.351 43.219 31.978 1.00 12.07 210 GLY A O 1
ATOM 1488 N N . LEU A 1 221 ? 10.257 41.739 33.373 1.00 13.10 211 LEU A N 1
ATOM 1489 C CA . LEU A 1 221 ? 9.576 40.597 32.721 1.00 12.18 211 LEU A CA 1
ATOM 1490 C C . LEU A 1 221 ? 8.111 40.669 33.117 1.00 13.10 211 LEU A C 1
ATOM 1491 O O . LEU A 1 221 ? 7.825 40.761 34.324 1.00 12.92 211 LEU A O 1
ATOM 1496 N N . GLN A 1 222 ? 7.243 40.544 32.117 1.00 11.51 212 GLN A N 1
ATOM 1497 C CA . GLN A 1 222 ? 5.789 40.666 32.266 1.00 11.09 212 GLN A CA 1
ATOM 1498 C C . GLN A 1 222 ? 5.139 39.509 31.521 1.00 10.93 212 GLN A C 1
ATOM 1499 O O . GLN A 1 222 ? 5.659 39.020 30.531 1.00 10.81 212 GLN A O 1
ATOM 1505 N N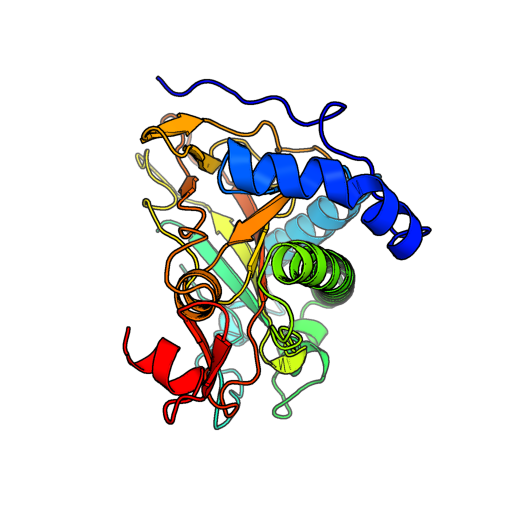 . TYR A 1 223 ? 3.992 39.068 32.026 1.00 11.58 213 TYR A N 1
ATOM 1506 C CA . TYR A 1 223 ? 3.169 37.989 31.466 1.00 10.93 213 TYR A CA 1
ATOM 1507 C C . TYR A 1 223 ? 1.744 38.443 31.259 1.00 11.08 213 TYR A C 1
ATOM 1508 O O . TYR A 1 223 ? 1.260 39.210 32.076 1.00 10.55 213 TYR A O 1
ATOM 1517 N N . VAL A 1 224 ? 1.098 37.843 30.270 1.00 10.07 214 VAL A N 1
ATOM 1518 C CA . VAL A 1 224 ? -0.347 38.076 30.032 1.00 10.31 214 VAL A CA 1
ATOM 1519 C C . VAL A 1 224 ? -1.117 37.004 30.777 1.00 10.76 214 VAL A C 1
ATOM 1520 O O . VAL A 1 224 ? -0.698 35.844 30.795 1.00 11.80 214 VAL A O 1
ATOM 1524 N N . LEU A 1 225 ? -2.232 37.441 31.347 1.00 12.23 215 LEU A N 1
ATOM 1525 C CA . LEU A 1 225 ? -3.195 36.549 32.030 1.00 13.29 215 LEU A CA 1
ATOM 1526 C C . LEU A 1 225 ? -4.240 36.105 30.998 1.00 13.08 215 LEU A C 1
ATOM 1527 O O . LEU A 1 225 ? -4.310 36.586 29.847 1.00 11.33 215 LEU A O 1
ATOM 1532 N N . HIS A 1 226 ? -5.061 35.127 31.358 1.00 12.99 216 HIS A N 1
ATOM 1533 C CA . HIS A 1 226 ? -6.078 34.590 30.435 1.00 15.08 216 HIS A CA 1
ATOM 1534 C C . HIS A 1 226 ? -7.049 35.662 29.923 1.00 17.47 216 HIS A C 1
ATOM 1535 O O . HIS A 1 226 ? -7.586 35.443 28.792 1.00 15.96 216 HIS A O 1
ATOM 1542 N N . ASP A 1 227 ? -7.302 36.716 30.697 1.00 16.56 217 ASP A N 1
ATOM 1543 C CA . ASP A 1 227 ? -8.246 37.790 30.281 1.00 18.17 217 ASP A CA 1
ATOM 1544 C C . ASP A 1 227 ? -7.557 38.859 29.442 1.00 17.02 217 ASP A C 1
ATOM 1545 O O . ASP A 1 227 ? -8.195 39.895 29.137 1.00 18.58 217 ASP A O 1
ATOM 1550 N N . GLY A 1 228 ? -6.281 38.686 29.098 1.00 15.78 218 GLY A N 1
ATOM 1551 C CA . GLY A 1 228 ? -5.554 39.675 28.306 1.00 16.08 218 GLY A CA 1
ATOM 1552 C C . GLY A 1 228 ? -4.882 40.757 29.126 1.00 14.62 218 GLY A C 1
ATOM 1553 O O . GLY A 1 228 ? -4.215 41.629 28.519 1.00 15.82 218 GLY A O 1
ATOM 1554 N N . THR A 1 229 ? -4.939 40.719 30.458 1.00 16.02 219 THR A N 1
ATOM 1555 C CA . THR A 1 229 ? -4.278 41.699 31.335 1.00 15.97 219 THR A CA 1
ATOM 1556 C C . THR A 1 229 ? -2.811 41.328 31.494 1.00 13.90 219 THR A C 1
ATOM 1557 O O . THR A 1 229 ? -2.515 40.176 31.841 1.00 14.35 219 THR A O 1
ATOM 1561 N N . TRP A 1 230 ? -1.936 42.296 31.277 1.00 11.78 220 TRP A N 1
ATOM 1562 C CA . TRP A 1 230 ? -0.488 42.093 31.533 1.00 11.72 220 TRP A CA 1
ATOM 1563 C C . TRP A 1 230 ? -0.203 42.414 32.996 1.00 12.33 220 TRP A C 1
ATOM 1564 O O . TRP A 1 230 ? -0.719 43.425 33.545 1.00 12.91 220 TRP A O 1
ATOM 1575 N N . VAL A 1 231 ? 0.655 41.613 33.613 1.00 10.45 221 VAL A N 1
ATOM 1576 C CA . VAL A 1 231 ? 1.102 41.781 34.999 1.00 12.54 221 VAL A CA 1
ATOM 1577 C C . VAL A 1 231 ? 2.610 41.590 35.004 1.00 12.47 221 VAL A C 1
ATOM 1578 O O . VAL A 1 231 ? 3.143 40.985 34.052 1.00 12.20 221 VAL A O 1
ATOM 1582 N N . GLU A 1 232 ? 3.246 42.034 36.084 1.00 12.81 222 GLU A N 1
ATOM 1583 C CA . GLU A 1 232 ? 4.731 42.001 36.250 1.00 12.96 222 GLU A CA 1
ATOM 1584 C C . GLU A 1 232 ? 5.070 41.255 37.530 1.00 13.07 222 GLU A C 1
ATOM 1585 O O . GLU A 1 232 ? 4.933 41.785 38.652 1.00 14.19 222 GLU A O 1
ATOM 1591 N N . PRO A 1 233 ? 5.395 39.949 37.401 1.00 12.83 223 PRO A N 1
ATOM 1592 C CA . PRO A 1 233 ? 5.851 39.197 38.570 1.00 12.43 223 PRO A CA 1
ATOM 1593 C C . PRO A 1 233 ? 6.978 39.947 39.273 1.00 12.67 223 PRO A C 1
ATOM 1594 O O . PRO A 1 233 ? 7.935 40.372 38.693 1.00 12.60 223 PRO A O 1
ATOM 1598 N N . VAL A 1 234 ? 6.887 39.963 40.594 1.00 11.21 224 VAL A N 1
ATOM 1599 C CA . VAL A 1 234 ? 7.991 40.451 41.436 1.00 13.19 224 VAL A CA 1
ATOM 1600 C C . VAL A 1 234 ? 8.954 39.282 41.650 1.00 13.73 224 VAL A C 1
ATOM 1601 O O . VAL A 1 234 ? 8.747 38.442 42.552 1.00 15.78 224 VAL A O 1
ATOM 1605 N N . ILE A 1 235 ? 10.021 39.273 40.876 1.00 14.02 225 ILE A N 1
ATOM 1606 C CA . ILE A 1 235 ? 10.949 38.104 40.845 1.00 13.36 225 ILE A CA 1
ATOM 1607 C C . ILE A 1 235 ? 12.404 38.537 40.970 1.00 14.35 225 ILE A C 1
ATOM 1608 O O . ILE A 1 235 ? 13.219 37.698 41.374 1.00 15.99 225 ILE A O 1
ATOM 1613 N N . ALA A 1 236 ? 12.742 39.788 40.723 1.00 13.90 226 ALA A N 1
ATOM 1614 C CA . ALA A 1 236 ? 14.168 40.159 40.756 1.00 14.75 226 ALA A CA 1
ATOM 1615 C C . ALA A 1 236 ? 14.661 40.017 42.178 1.00 17.41 226 ALA A C 1
ATOM 1616 O O . ALA A 1 236 ? 13.966 40.477 43.057 1.00 17.07 226 ALA A O 1
ATOM 1618 N N . GLY A 1 237 ? 15.806 39.348 42.308 1.00 23.73 227 GLY A N 1
ATOM 1619 C CA . GLY A 1 237 ? 16.516 39.101 43.565 1.00 23.32 227 GLY A CA 1
ATOM 1620 C C . GLY A 1 237 ? 15.690 38.268 44.517 1.00 25.51 227 GLY A C 1
ATOM 1621 O O . GLY A 1 237 ? 15.877 38.397 45.701 1.00 27.77 227 GLY A O 1
ATOM 1622 N N . THR A 1 238 ? 14.742 37.474 44.017 1.00 18.02 228 THR A N 1
ATOM 1623 C CA . THR A 1 238 ? 13.930 36.578 44.860 1.00 15.30 228 THR A CA 1
ATOM 1624 C C . THR A 1 238 ? 14.424 35.142 44.647 1.00 12.82 228 THR A C 1
ATOM 1625 O O . THR A 1 238 ? 15.378 34.929 43.884 1.00 12.43 228 THR A O 1
ATOM 1629 N N . ASP A 1 239 ? 13.728 34.200 45.275 1.00 11.49 229 ASP A N 1
ATOM 1630 C CA . ASP A 1 239 ? 13.937 32.745 45.035 1.00 10.81 229 ASP A CA 1
ATOM 1631 C C . ASP A 1 239 ? 12.779 32.193 44.224 1.00 11.27 229 ASP A C 1
ATOM 1632 O O . ASP A 1 239 ? 12.650 30.925 44.154 1.00 12.00 229 ASP A O 1
ATOM 1637 N N . VAL A 1 240 ? 12.028 33.062 43.564 1.00 11.37 230 VAL A N 1
ATOM 1638 C CA . VAL A 1 240 ? 10.860 32.582 42.790 1.00 12.27 230 VAL A CA 1
ATOM 1639 C C . VAL A 1 240 ? 11.310 32.177 41.387 1.00 12.56 230 VAL A C 1
ATOM 1640 O O . VAL A 1 240 ? 12.025 32.947 40.704 1.00 12.88 230 VAL A O 1
ATOM 1644 N N . VAL A 1 241 ? 10.866 31.020 40.942 1.00 11.57 231 VAL A N 1
ATOM 1645 C CA . VAL A 1 241 ? 11.008 30.556 39.543 1.00 10.76 231 VAL A CA 1
ATOM 1646 C C . VAL A 1 241 ? 9.610 30.559 38.893 1.00 10.74 231 VAL A C 1
ATOM 1647 O O . VAL A 1 241 ? 8.579 30.292 39.598 1.00 11.21 231 VAL A O 1
ATOM 1651 N N . LEU A 1 242 ? 9.570 30.813 37.591 1.00 9.84 232 LEU A N 1
ATOM 1652 C CA . LEU A 1 242 ? 8.302 30.735 36.842 1.00 10.43 232 LEU A CA 1
ATOM 1653 C C . LEU A 1 242 ? 8.439 29.591 35.843 1.00 10.41 232 LEU A C 1
ATOM 1654 O O . LEU A 1 242 ? 9.506 29.409 35.297 1.00 11.23 232 LEU A O 1
ATOM 1659 N N . CYS A 1 243 ? 7.364 28.867 35.630 1.00 9.13 233 CYS A N 1
ATOM 1660 C CA . CYS A 1 243 ? 7.315 27.796 34.626 1.00 9.71 233 CYS A CA 1
ATOM 1661 C C . CYS A 1 243 ? 6.345 28.220 33.527 1.00 9.91 233 CYS A C 1
ATOM 1662 O O . CYS A 1 243 ? 5.165 28.532 33.782 1.00 9.82 233 CYS A O 1
ATOM 1665 N N . ASN A 1 244 ? 6.842 28.213 32.292 1.00 9.37 234 ASN A N 1
ATOM 1666 C CA . ASN A 1 244 ? 6.150 28.707 31.102 1.00 9.98 234 ASN A CA 1
ATOM 1667 C C . ASN A 1 244 ? 5.703 27.519 30.284 1.00 8.89 234 ASN A C 1
ATOM 1668 O O . ASN A 1 244 ? 6.533 26.632 29.975 1.00 8.98 234 ASN A O 1
ATOM 1673 N N . ILE A 1 245 ? 4.446 27.497 29.846 1.00 9.29 235 ILE A N 1
ATOM 1674 C CA . ILE A 1 245 ? 4.010 26.617 28.720 1.00 9.75 235 ILE A CA 1
ATOM 1675 C C . ILE A 1 245 ? 4.662 27.087 27.407 1.00 9.75 235 ILE A C 1
ATOM 1676 O O . ILE A 1 245 ? 4.554 28.315 27.077 1.00 10.61 235 ILE A O 1
ATOM 1681 N N . GLY A 1 246 ? 5.302 26.176 26.684 1.00 9.86 236 GLY A N 1
ATOM 1682 C CA . GLY A 1 246 ? 5.753 26.434 25.323 1.00 9.63 236 GLY A CA 1
ATOM 1683 C C . GLY A 1 246 ? 4.804 25.863 24.296 1.00 10.79 236 GLY A C 1
ATOM 1684 O O . GLY A 1 246 ? 3.932 25.030 24.585 1.00 9.81 236 GLY A O 1
ATOM 1685 N N . ARG A 1 247 ? 5.050 26.270 23.066 1.00 11.76 237 ARG A N 1
ATOM 1686 C CA . ARG A 1 247 ? 4.160 25.946 21.924 1.00 10.91 237 ARG A CA 1
ATOM 1687 C C . ARG A 1 247 ? 4.088 24.445 21.664 1.00 11.20 237 ARG A C 1
ATOM 1688 O O . ARG A 1 247 ? 3.019 24.015 21.226 1.00 11.06 237 ARG A O 1
ATOM 1696 N N . MET A 1 248 ? 5.136 23.665 21.944 1.00 11.69 238 MET A N 1
ATOM 1697 C CA . MET A 1 248 ? 5.066 22.198 21.755 1.00 11.45 238 MET A CA 1
ATOM 1698 C C . MET A 1 248 ? 3.996 21.651 22.689 1.00 11.31 238 MET A C 1
ATOM 1699 O O . MET A 1 248 ? 3.312 20.720 22.284 1.00 11.30 238 MET A O 1
ATOM 1704 N N . LEU A 1 249 ? 3.900 22.143 23.939 1.00 10.13 239 LEU A N 1
ATOM 1705 C CA . LEU A 1 249 ? 2.876 21.682 24.888 1.00 11.74 239 LEU A CA 1
ATOM 1706 C C . LEU A 1 249 ? 1.499 22.234 24.557 1.00 11.49 239 LEU A C 1
ATOM 1707 O O . LEU A 1 249 ? 0.501 21.544 24.771 1.00 12.60 239 LEU A O 1
ATOM 1712 N N . THR A 1 250 ? 1.411 23.438 24.026 1.00 11.21 240 THR A N 1
ATOM 1713 C CA . THR A 1 250 ? 0.131 23.930 23.458 1.00 11.22 240 THR A CA 1
ATOM 1714 C C . THR A 1 250 ? -0.318 22.907 22.392 1.00 12.81 240 THR A C 1
ATOM 1715 O O . THR A 1 250 ? -1.476 22.467 22.445 1.00 13.02 240 THR A O 1
ATOM 1719 N N . SER A 1 251 ? 0.567 22.503 21.502 1.00 12.22 241 SER A N 1
ATOM 1720 C CA . SER A 1 251 ? 0.219 21.551 20.420 1.00 13.48 241 SER A CA 1
ATOM 1721 C C . SER A 1 251 ? -0.180 20.212 21.059 1.00 12.14 241 SER A C 1
ATOM 1722 O O . SER A 1 251 ? -1.276 19.636 20.721 1.00 1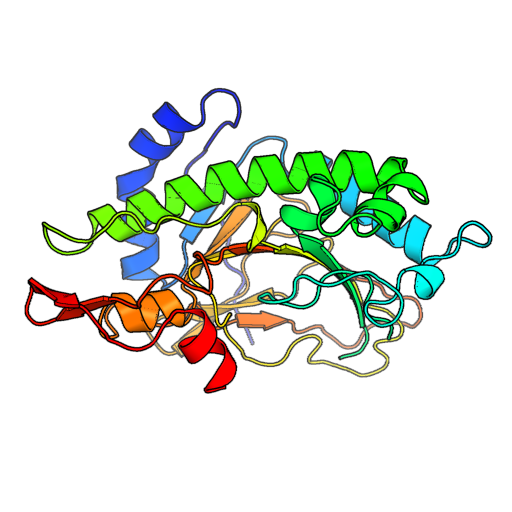1.99 241 SER A O 1
ATOM 1725 N N . ALA A 1 252 ? 0.638 19.662 21.950 1.00 12.24 242 ALA A N 1
ATOM 1726 C CA . ALA A 1 252 ? 0.433 18.312 22.516 1.00 11.08 242 ALA A CA 1
ATOM 1727 C C . ALA A 1 252 ? -0.872 18.282 23.313 1.00 11.35 242 ALA A C 1
ATOM 1728 O O . ALA A 1 252 ? -1.462 17.161 23.411 1.00 12.60 242 ALA A O 1
ATOM 1730 N N . SER A 1 253 ? -1.276 19.445 23.840 1.00 11.62 243 SER A N 1
ATOM 1731 C CA . SER A 1 253 ? -2.521 19.579 24.639 1.00 12.63 243 SER A CA 1
ATOM 1732 C C . SER A 1 253 ? -3.717 19.994 23.773 1.00 13.12 243 SER A C 1
ATOM 1733 O O . SER A 1 253 ? -4.825 20.280 24.331 1.00 12.61 243 SER A O 1
ATOM 1736 N N . ASP A 1 254 ? -3.540 20.028 22.450 1.00 15.19 244 ASP A N 1
ATOM 1737 C CA . ASP A 1 254 ? -4.617 20.395 21.471 1.00 15.70 244 ASP A CA 1
ATOM 1738 C C . ASP A 1 254 ? -5.169 21.773 21.819 1.00 16.60 244 ASP A C 1
ATOM 1739 O O . ASP A 1 254 ? -6.382 21.967 21.713 1.00 16.54 244 ASP A O 1
ATOM 1744 N N . GLY A 1 255 ? -4.295 22.694 22.259 1.00 14.76 245 GLY A N 1
ATOM 1745 C CA . GLY A 1 255 ? -4.659 24.097 22.485 1.00 15.84 245 GLY A CA 1
ATOM 1746 C C . GLY A 1 255 ? -5.217 24.341 23.862 1.00 16.48 245 GLY A C 1
ATOM 1747 O O . GLY A 1 255 ? -5.510 25.511 24.154 1.00 18.03 245 GLY A O 1
ATOM 1748 N N . ARG A 1 256 ? -5.292 23.328 24.722 1.00 14.29 246 ARG A N 1
ATOM 1749 C CA . ARG A 1 256 ? -5.869 23.535 26.056 1.00 17.74 246 ARG A CA 1
ATOM 1750 C C . ARG A 1 256 ? -5.010 24.517 26.853 1.00 15.96 246 ARG A C 1
ATOM 1751 O O . ARG A 1 256 ? -5.571 25.434 27.510 1.00 17.53 246 ARG A O 1
ATOM 1759 N N . PHE A 1 257 ? -3.710 24.322 26.804 1.00 13.60 247 PHE A N 1
ATOM 1760 C CA . PHE A 1 257 ? -2.789 25.223 27.555 1.00 12.67 247 PHE A CA 1
ATOM 1761 C C . PHE A 1 257 ? -2.145 26.167 26.559 1.00 13.00 247 PHE A C 1
ATOM 1762 O O . PHE A 1 257 ? -1.284 25.725 25.781 1.00 13.25 247 PHE A O 1
ATOM 1770 N N . ARG A 1 258 ? -2.570 27.447 26.569 1.00 12.25 248 ARG A N 1
ATOM 1771 C CA . ARG A 1 258 ? -1.991 28.468 25.671 1.00 12.59 248 ARG A CA 1
ATOM 1772 C C . ARG A 1 258 ? -0.524 28.626 26.049 1.00 12.78 248 ARG A C 1
ATOM 1773 O O . ARG A 1 258 ? -0.143 28.419 27.216 1.00 11.01 248 ARG A O 1
ATOM 1781 N N . PRO A 1 259 ? 0.313 29.103 25.109 1.00 11.62 249 PRO A N 1
ATOM 1782 C CA . PRO A 1 259 ? 1.689 29.438 25.464 1.00 11.75 249 PRO A CA 1
ATOM 1783 C C . PRO A 1 259 ? 1.680 30.534 26.537 1.00 11.43 249 PRO A C 1
ATOM 1784 O O . PRO A 1 259 ? 0.808 31.424 26.485 1.00 11.44 249 PRO A O 1
ATOM 1788 N N . SER A 1 260 ? 2.616 30.490 27.501 1.00 10.53 250 SER A N 1
ATOM 1789 C CA . SER A 1 260 ? 2.731 31.533 28.570 1.00 10.04 250 SER A CA 1
ATOM 1790 C C . SER A 1 260 ? 3.396 32.802 28.028 1.00 11.37 250 SER A C 1
ATOM 1791 O O . SER A 1 260 ? 4.518 33.101 28.422 1.00 10.79 250 SER A O 1
ATOM 1794 N N . THR A 1 261 ? 2.733 33.476 27.081 1.00 10.53 251 THR A N 1
ATOM 1795 C CA . THR A 1 261 ? 3.242 34.679 26.392 1.00 10.91 251 THR A CA 1
ATOM 1796 C C . THR A 1 261 ? 3.770 35.694 27.403 1.00 9.61 251 THR A C 1
ATOM 1797 O O . THR A 1 261 ? 3.108 35.955 28.466 1.00 9.67 251 THR A O 1
ATOM 1801 N N . HIS A 1 262 ? 4.946 36.215 27.116 1.00 10.39 252 HIS A N 1
ATOM 1802 C CA . HIS A 1 262 ? 5.676 37.104 28.031 1.00 10.58 252 HIS A CA 1
ATOM 1803 C C . HIS A 1 262 ? 6.482 38.129 27.214 1.00 10.77 252 HIS A C 1
ATOM 1804 O O . HIS A 1 262 ? 6.574 37.984 25.989 1.00 11.76 252 HIS A O 1
ATOM 1811 N N . ARG A 1 263 ? 7.050 39.098 27.929 1.00 10.45 253 ARG A N 1
ATOM 1812 C CA . ARG A 1 263 ? 7.838 40.196 27.326 1.00 10.46 253 ARG A CA 1
ATOM 1813 C C . ARG A 1 263 ? 8.731 40.817 28.395 1.00 10.51 253 ARG A C 1
ATOM 1814 O O . ARG A 1 263 ? 8.505 40.591 29.618 1.00 10.92 253 ARG A O 1
ATOM 1822 N N . VAL A 1 264 ? 9.682 41.646 27.997 1.00 11.56 254 VAL A N 1
ATOM 1823 C CA . VAL A 1 264 ? 10.510 42.371 28.981 1.00 12.37 254 VAL A CA 1
ATOM 1824 C C . VAL A 1 264 ? 10.427 43.834 28.613 1.00 12.73 254 VAL A C 1
ATOM 1825 O O . VAL A 1 264 ? 10.769 44.132 27.487 1.00 12.54 254 VAL A O 1
ATOM 1829 N N . HIS A 1 265 ? 9.951 44.649 29.565 1.00 14.83 255 HIS A N 1
ATOM 1830 C CA . HIS A 1 265 ? 9.865 46.131 29.412 1.00 17.84 255 HIS A CA 1
ATOM 1831 C C . HIS A 1 265 ? 10.832 46.788 30.360 1.00 24.72 255 HIS A C 1
ATOM 1832 O O . HIS A 1 265 ? 11.331 46.131 31.301 1.00 28.18 255 HIS A O 1
ATOM 1839 N N . THR A 1 266 ? 11.158 48.041 30.077 1.00 21.84 256 THR A N 1
ATOM 1840 C CA . THR A 1 266 ? 11.915 48.855 31.056 1.00 25.59 256 THR A CA 1
ATOM 1841 C C . THR A 1 266 ? 11.445 50.297 30.870 1.00 27.40 256 THR A C 1
ATOM 1842 O O . THR A 1 266 ? 11.015 50.632 29.764 1.00 24.31 256 THR A O 1
ATOM 1846 N N . LYS A 1 267 ? 11.478 51.083 31.942 1.00 37.46 257 LYS A N 1
ATOM 1847 C CA . LYS A 1 267 ? 11.459 52.569 31.856 1.00 45.15 257 LYS A CA 1
ATOM 1848 C C . LYS A 1 267 ? 12.773 52.975 31.194 1.00 44.72 257 LYS A C 1
ATOM 1849 O O . LYS A 1 267 ? 13.769 52.267 31.380 1.00 40.98 257 LYS A O 1
ATOM 1855 N N . PRO A 1 268 ? 12.853 54.100 30.430 1.00 47.96 258 PRO A N 1
ATOM 1856 C CA . PRO A 1 268 ? 14.102 54.455 29.752 1.00 45.21 258 PRO A CA 1
ATOM 1857 C C . PRO A 1 268 ? 15.220 54.540 30.799 1.00 37.19 258 PRO A C 1
ATOM 1858 O O . PRO A 1 268 ? 14.998 55.066 31.871 1.00 39.86 258 PRO A O 1
ATOM 1862 N N . MET A 1 269 ? 16.373 53.940 30.512 1.00 34.22 259 MET A N 1
ATOM 1863 C CA . MET A 1 269 ? 17.455 53.721 31.527 1.00 40.30 259 MET A CA 1
ATOM 1864 C C . MET A 1 269 ? 18.709 54.547 31.209 1.00 41.40 259 MET A C 1
ATOM 1865 O O . MET A 1 269 ? 18.941 54.895 30.058 1.00 45.69 259 MET A O 1
ATOM 1870 N N . PRO A 1 270 ? 19.612 54.806 32.190 1.00 40.33 260 PRO A N 1
ATOM 1871 C CA . PRO A 1 270 ? 20.873 55.506 31.935 1.00 42.74 260 PRO A CA 1
ATOM 1872 C C . PRO A 1 270 ? 21.942 54.653 31.234 1.00 46.21 260 PRO A C 1
ATOM 1873 O O . PRO A 1 270 ? 21.756 53.424 31.142 1.00 42.17 260 PRO A O 1
ATOM 1877 N N . ALA A 1 271 ? 23.018 55.284 30.718 1.00 36.20 261 ALA A N 1
ATOM 1878 C CA . ALA A 1 271 ? 24.038 54.546 29.933 1.00 39.98 261 ALA A CA 1
ATOM 1879 C C . ALA A 1 271 ? 24.748 53.642 30.946 1.00 38.19 261 ALA A C 1
ATOM 1880 O O . ALA A 1 271 ? 24.824 54.022 32.151 1.00 40.06 261 ALA A O 1
ATOM 1882 N N . GLY A 1 272 ? 25.171 52.466 30.512 1.00 33.37 262 GLY A N 1
ATOM 1883 C CA . GLY A 1 272 ? 25.827 51.505 31.418 1.00 30.94 262 GLY A CA 1
ATOM 1884 C C . GLY A 1 272 ? 24.810 50.639 32.171 1.00 27.30 262 GLY A C 1
ATOM 1885 O O . GLY A 1 272 ? 25.281 49.707 32.841 1.00 27.76 262 GLY A O 1
ATOM 1886 N N . TYR A 1 273 ? 23.505 50.911 32.087 1.00 23.80 263 TYR A N 1
ATOM 1887 C CA . TYR A 1 273 ? 22.465 50.008 32.660 1.00 21.19 263 TYR A CA 1
ATOM 1888 C C . TYR A 1 273 ? 22.684 48.619 32.051 1.00 19.77 263 TYR A C 1
ATOM 1889 O O . TYR A 1 273 ? 22.898 48.476 30.819 1.00 18.64 263 TYR A O 1
ATOM 1898 N N . GLU A 1 274 ? 22.551 47.595 32.896 1.00 18.31 264 GLU A N 1
ATOM 1899 C CA . GLU A 1 274 ? 22.675 46.192 32.416 1.00 20.14 264 GLU A CA 1
ATOM 1900 C C . GLU A 1 274 ? 21.607 45.370 33.129 1.00 16.45 264 GLU A C 1
ATOM 1901 O O . GLU A 1 274 ? 21.222 45.741 34.254 1.00 17.81 264 GLU A O 1
ATOM 1907 N N . ARG A 1 275 ? 21.217 44.260 32.504 1.00 14.97 265 ARG A N 1
ATOM 1908 C CA . ARG A 1 275 ? 20.258 43.312 33.110 1.00 14.02 265 ARG A CA 1
ATOM 1909 C C . ARG A 1 275 ? 20.763 41.910 32.788 1.00 13.09 265 ARG A C 1
ATOM 1910 O O . ARG A 1 275 ? 21.235 41.711 31.672 1.00 13.86 265 ARG A O 1
ATOM 1918 N N . LEU A 1 276 ? 20.660 41.012 33.762 1.00 13.16 266 LEU A N 1
ATOM 1919 C CA . LEU A 1 276 ? 21.034 39.605 33.569 1.00 13.06 266 LEU A CA 1
ATOM 1920 C C . LEU A 1 276 ? 19.802 38.754 33.839 1.00 12.13 266 LEU A C 1
ATOM 1921 O O . LEU A 1 276 ? 19.076 39.038 34.819 1.00 11.56 266 LEU A O 1
ATOM 1926 N N . SER A 1 277 ? 19.582 37.776 32.979 1.00 11.84 267 SER A N 1
ATOM 1927 C CA . SER A 1 277 ? 18.429 36.885 33.132 1.00 11.68 267 SER A CA 1
ATOM 1928 C C . SER A 1 277 ? 18.800 35.517 32.591 1.00 12.36 267 SER A C 1
ATOM 1929 O O . SER A 1 277 ? 19.569 35.433 31.606 1.00 13.74 267 SER A O 1
ATOM 1932 N N . SER A 1 278 ? 18.223 34.472 33.159 1.00 11.39 268 SER A N 1
ATOM 1933 C CA . SER A 1 278 ? 18.483 33.116 32.628 1.00 11.74 268 SER A CA 1
ATOM 1934 C C . SER A 1 278 ? 17.175 32.349 32.658 1.00 11.50 268 SER A C 1
ATOM 1935 O O . SER A 1 278 ? 16.333 32.553 33.608 1.00 10.06 268 SER A O 1
ATOM 1938 N N . VAL A 1 279 ? 17.035 31.476 31.688 1.00 11.50 269 VAL A N 1
ATOM 1939 C CA . VAL A 1 279 ? 15.816 30.662 31.478 1.00 10.84 269 VAL A CA 1
ATOM 1940 C C . VAL A 1 279 ? 16.224 29.326 30.890 1.00 9.77 269 VAL A C 1
ATOM 1941 O O . VAL A 1 279 ? 17.126 29.263 30.012 1.00 10.21 269 VAL A O 1
ATOM 1945 N N . LEU A 1 280 ? 15.624 28.252 31.408 1.00 10.14 270 LEU A N 1
ATOM 1946 C CA . LEU A 1 280 ? 15.839 26.924 30.853 1.00 9.79 270 LEU A CA 1
ATOM 1947 C C . LEU A 1 280 ? 14.751 26.639 29.831 1.00 9.59 270 LEU A C 1
ATOM 1948 O O . LEU A 1 280 ? 13.552 26.729 30.188 1.00 9.97 270 LEU A O 1
ATOM 1953 N N . PHE A 1 281 ? 15.151 26.265 28.636 1.00 9.46 271 PHE A N 1
ATOM 1954 C CA . PHE A 1 281 ? 14.215 25.845 27.582 1.00 10.21 271 PHE A CA 1
ATOM 1955 C C . PHE A 1 281 ? 14.240 24.328 27.491 1.00 10.56 271 PHE A C 1
ATOM 1956 O O . PHE A 1 281 ? 15.255 23.746 26.999 1.00 9.65 271 PHE A O 1
ATOM 1964 N N . ALA A 1 282 ? 13.167 23.658 27.899 1.00 10.48 272 ALA A N 1
ATOM 1965 C CA . ALA A 1 282 ? 13.160 22.179 27.905 1.00 10.52 272 ALA A CA 1
ATOM 1966 C C . ALA A 1 282 ? 12.512 21.625 26.638 1.00 10.83 272 ALA A C 1
ATOM 1967 O O . ALA A 1 282 ? 11.363 21.950 26.322 1.00 11.88 272 ALA A O 1
ATOM 1969 N N . TYR A 1 283 ? 13.246 20.783 25.942 1.00 11.16 273 TYR A N 1
ATOM 1970 C CA . TYR A 1 283 ? 12.851 20.205 24.644 1.00 11.83 273 TYR A CA 1
ATOM 1971 C C . TYR A 1 283 ? 12.757 18.711 24.834 1.00 11.12 273 TYR A C 1
ATOM 1972 O O . TYR A 1 283 ? 13.573 18.118 25.494 1.00 12.17 273 TYR A O 1
ATOM 1981 N N . PRO A 1 284 ? 11.834 18.046 24.103 1.00 12.33 274 PRO A N 1
ATOM 1982 C CA . PRO A 1 284 ? 11.911 16.601 23.937 1.00 11.99 274 PRO A CA 1
ATOM 1983 C C . PRO A 1 284 ? 12.990 16.291 22.882 1.00 13.63 274 PRO A C 1
ATOM 1984 O O . PRO A 1 284 ? 13.545 17.192 22.255 1.00 14.84 274 PRO A O 1
ATOM 1988 N N . GLN A 1 285 ? 13.175 15.000 22.646 1.00 14.49 275 GLN A N 1
ATOM 1989 C CA . GLN A 1 285 ? 14.101 14.545 21.580 1.00 16.78 275 GLN A CA 1
ATOM 1990 C C . GLN A 1 285 ? 13.623 15.047 20.235 1.00 15.14 275 GLN A C 1
ATOM 1991 O O . GLN A 1 285 ? 12.458 14.812 19.871 1.00 14.40 275 GLN A O 1
ATOM 1997 N N . HIS A 1 286 ? 14.493 15.671 19.446 1.00 14.11 276 HIS A N 1
ATOM 1998 C CA . HIS A 1 286 ? 14.125 16.219 18.126 1.00 15.45 276 HIS A CA 1
ATOM 1999 C C . HIS A 1 286 ? 13.655 15.091 17.195 1.00 15.12 276 HIS A C 1
ATOM 2000 O O . HIS A 1 286 ? 12.711 15.332 16.465 1.00 15.04 276 HIS A O 1
ATOM 2007 N N . LYS A 1 287 ? 14.257 13.917 17.323 1.00 17.51 277 LYS A N 1
ATOM 2008 C CA . LYS A 1 287 ? 13.974 12.813 16.367 1.00 20.41 277 LYS A CA 1
ATOM 2009 C C . LYS A 1 287 ? 12.675 12.111 16.766 1.00 17.40 277 LYS A C 1
ATOM 2010 O O . LYS A 1 287 ? 12.229 11.243 15.981 1.00 16.10 277 LYS A O 1
ATOM 2016 N N . ALA A 1 288 ? 12.151 12.323 17.987 1.00 14.80 278 ALA A N 1
ATOM 2017 C CA . ALA A 1 288 ? 10.940 11.618 18.487 1.00 14.02 278 ALA A CA 1
ATOM 2018 C C . ALA A 1 288 ? 9.706 12.121 17.732 1.00 13.98 278 ALA A C 1
ATOM 2019 O O . ALA A 1 288 ? 9.588 13.323 17.451 1.00 12.38 278 ALA A O 1
ATOM 2021 N N . ARG A 1 289 ? 8.772 11.227 17.455 1.00 13.86 279 ARG A N 1
ATOM 2022 C CA . ARG A 1 289 ? 7.516 11.613 16.760 1.00 15.17 279 ARG A CA 1
ATOM 2023 C C . ARG A 1 289 ? 6.655 12.420 17.716 1.00 12.91 279 ARG A C 1
ATOM 2024 O O . ARG A 1 289 ? 6.605 12.108 18.951 1.00 12.92 279 ARG A O 1
ATOM 2032 N N . GLN A 1 290 ? 5.979 13.392 17.158 1.00 12.85 280 GLN A N 1
ATOM 2033 C CA . GLN A 1 290 ? 4.982 14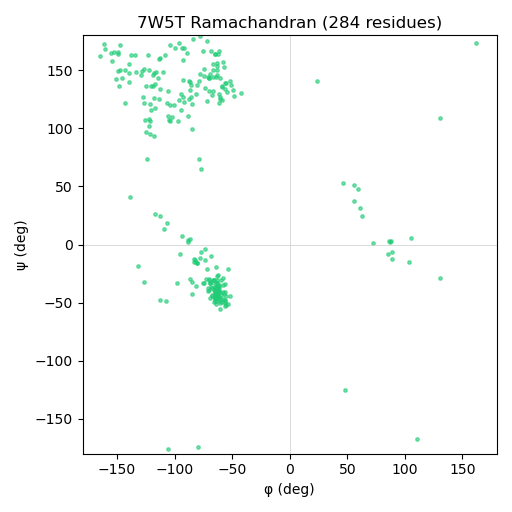.214 17.881 1.00 12.01 280 GLN A CA 1
ATOM 2034 C C . GLN A 1 290 ? 3.802 13.345 18.307 1.00 12.69 280 GLN A C 1
ATOM 2035 O O . GLN A 1 290 ? 3.536 12.309 17.770 1.00 12.48 280 GLN A O 1
ATOM 2041 N N . TRP A 1 291 ? 3.042 13.889 19.227 1.00 13.07 281 TRP A N 1
ATOM 2042 C CA . TRP A 1 291 ? 1.751 13.350 19.676 1.00 13.47 281 TRP A CA 1
ATOM 2043 C C . TRP A 1 291 ? 0.876 14.525 20.099 1.00 15.23 281 TRP A C 1
ATOM 2044 O O . TRP A 1 291 ? 1.408 15.637 20.349 1.00 13.45 281 TRP A O 1
ATOM 2055 N N . LYS A 1 292 ? -0.422 14.263 20.209 1.00 15.10 282 LYS A N 1
ATOM 2056 C CA . LYS A 1 292 ? -1.392 15.224 20.747 1.00 15.85 282 LYS A CA 1
ATOM 2057 C C . LYS A 1 292 ? -2.444 14.420 21.486 1.00 17.20 282 LYS A C 1
ATOM 2058 O O . LYS A 1 292 ? -2.730 13.311 21.054 1.00 20.03 282 LYS A O 1
ATOM 2064 N N . MET A 1 293 ? -2.924 14.945 22.582 1.00 15.83 283 MET A N 1
ATOM 2065 C CA . MET A 1 293 ? -4.148 14.420 23.212 1.00 15.28 283 MET A CA 1
ATOM 2066 C C . MET A 1 293 ? -5.338 15.127 22.597 1.00 17.89 283 MET A C 1
ATOM 2067 O O . MET A 1 293 ? -5.525 16.329 22.793 1.00 16.79 283 MET A O 1
ATOM 2072 N N . VAL A 1 294 ? -6.126 14.381 21.816 1.00 16.80 284 VAL A N 1
ATOM 2073 C CA . VAL A 1 294 ? -7.269 1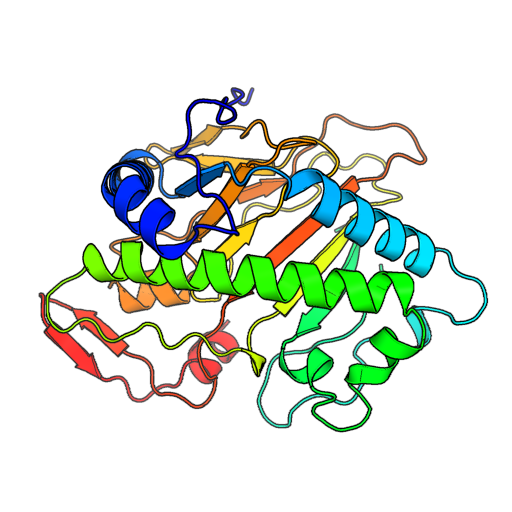4.938 21.040 1.00 20.38 284 VAL A CA 1
ATOM 2074 C C . VAL A 1 294 ? -8.519 14.123 21.367 1.00 19.07 284 VAL A C 1
ATOM 2075 O O . VAL A 1 294 ? -8.440 12.908 21.341 1.00 17.08 284 VAL A O 1
ATOM 2079 N N . ASP A 1 295 ? -9.587 14.806 21.773 1.00 18.96 285 ASP A N 1
ATOM 2080 C CA . ASP A 1 295 ? -10.885 14.143 22.042 1.00 21.09 285 ASP A CA 1
ATOM 2081 C C . ASP A 1 295 ? -10.629 13.138 23.171 1.00 20.30 285 ASP A C 1
ATOM 2082 O O . ASP A 1 295 ? -11.182 12.024 23.123 1.00 21.94 285 ASP A O 1
ATOM 2087 N N . GLY A 1 296 ? -9.687 13.429 24.086 1.00 20.05 286 GLY A N 1
ATOM 2088 C CA . GLY A 1 296 ? -9.498 12.591 25.280 1.00 21.08 286 GLY A CA 1
ATOM 2089 C C . GLY A 1 296 ? -8.577 11.409 25.068 1.00 19.58 286 GLY A C 1
ATOM 2090 O O . GLY A 1 296 ? -8.333 10.686 26.036 1.00 21.67 286 GLY A O 1
ATOM 2091 N N . GLU A 1 297 ? -8.002 11.290 23.861 1.00 20.27 287 GLU A N 1
ATOM 2092 C CA . GLU A 1 297 ? -7.285 10.104 23.362 1.00 23.04 287 GLU A CA 1
ATOM 2093 C C . GLU A 1 297 ? -5.899 10.499 22.836 1.00 18.41 287 GLU A C 1
ATOM 2094 O O . GLU A 1 297 ? -5.775 11.549 22.242 1.00 19.11 287 GLU A O 1
ATOM 2100 N N . LEU A 1 298 ? -4.931 9.598 22.937 1.00 19.60 288 LEU A N 1
ATOM 2101 C CA . LEU A 1 298 ? -3.604 9.841 22.312 1.00 17.66 288 LEU A CA 1
ATOM 2102 C C . LEU A 1 298 ? -3.717 9.737 20.777 1.00 17.57 288 LEU A C 1
ATOM 2103 O O . LEU A 1 298 ? -4.142 8.637 20.251 1.00 17.76 288 LEU A O 1
ATOM 2108 N N . MET A 1 299 ? -3.314 10.815 20.071 1.00 15.48 289 MET A N 1
ATOM 2109 C CA . MET A 1 299 ? -3.114 10.810 18.616 1.00 15.80 289 MET A CA 1
ATOM 2110 C C . MET A 1 299 ? -1.605 10.840 18.335 1.00 16.22 289 MET A C 1
ATOM 2111 O O . MET A 1 299 ? -0.844 11.764 18.809 1.00 15.87 289 MET A O 1
ATOM 2116 N N . SER A 1 300 ? -1.158 9.834 17.618 1.00 14.43 290 SER A N 1
ATOM 2117 C CA . SER A 1 300 ? 0.245 9.632 17.219 1.00 16.00 290 SER A CA 1
ATOM 2118 C C . SER A 1 300 ? 0.497 10.407 15.925 1.00 17.50 290 SER A C 1
ATOM 2119 O O . SER A 1 300 ? -0.290 10.241 14.906 1.00 18.42 290 SER A O 1
ATOM 2122 N N . LEU A 1 301 ? 1.507 11.270 15.856 1.00 13.89 291 LEU A N 1
ATOM 2123 C CA . LEU A 1 301 ? 1.723 12.014 14.597 1.00 14.37 291 LEU A CA 1
ATOM 2124 C C . LEU A 1 301 ? 2.961 11.511 13.867 1.00 13.15 291 LEU A C 1
ATOM 2125 O O . LEU A 1 301 ? 3.797 10.819 14.446 1.00 15.58 291 LEU A O 1
ATOM 2130 N N . ASN A 1 302 ? 3.039 11.860 12.578 1.00 13.17 292 ASN A N 1
ATOM 2131 C CA . ASN A 1 302 ? 4.152 11.379 11.724 1.00 13.35 292 ASN A CA 1
ATOM 2132 C C . ASN A 1 302 ? 5.317 12.343 11.940 1.00 12.19 292 ASN A C 1
ATOM 2133 O O . ASN A 1 302 ? 6.474 11.875 11.934 1.00 14.32 292 ASN A O 1
ATOM 2138 N N . ALA A 1 303 ? 5.009 13.634 11.985 1.00 15.47 293 ALA A N 1
ATOM 2139 C CA . ALA A 1 303 ? 6.069 14.664 12.100 1.00 15.55 293 ALA A CA 1
ATOM 2140 C C . ALA A 1 303 ? 6.788 14.479 13.434 1.00 15.70 293 ALA A C 1
ATOM 2141 O O . ALA A 1 303 ? 6.145 14.091 14.421 1.00 14.25 293 ALA A O 1
ATOM 2143 N N . THR A 1 304 ? 8.062 14.838 13.477 1.00 14.11 294 THR A N 1
ATOM 2144 C CA . THR A 1 304 ? 8.883 14.813 14.713 1.00 15.17 294 THR A CA 1
ATOM 2145 C C . THR A 1 304 ? 8.851 16.191 15.400 1.00 12.29 294 THR A C 1
ATOM 2146 O O . THR A 1 304 ? 8.407 17.232 14.809 1.00 12.66 294 THR A O 1
ATOM 2150 N N . TRP A 1 305 ? 9.362 16.241 16.630 1.00 13.12 295 TRP A N 1
ATOM 2151 C CA . TRP A 1 305 ? 9.514 17.522 17.342 1.00 13.65 295 TRP A CA 1
ATOM 2152 C C . TRP A 1 305 ? 10.477 18.427 16.575 1.00 14.03 295 TRP A C 1
ATOM 2153 O O . TRP A 1 305 ? 10.264 19.658 16.584 1.00 15.29 295 TRP A O 1
ATOM 2164 N N . GLY A 1 306 ? 11.543 17.871 16.012 1.00 15.69 296 GLY A N 1
ATOM 2165 C CA . GLY A 1 306 ? 12.417 18.636 15.101 1.00 16.49 296 GLY A CA 1
ATOM 2166 C C . GLY A 1 306 ? 11.664 19.244 13.961 1.00 16.07 296 GLY A C 1
ATOM 2167 O O . GLY A 1 306 ? 11.806 20.459 13.660 1.00 17.58 296 GLY A O 1
ATOM 2168 N N . ASP A 1 307 ? 10.759 18.480 13.337 1.00 16.87 297 ASP A N 1
ATOM 2169 C CA . ASP A 1 307 ? 9.863 19.035 12.306 1.00 17.21 297 ASP A CA 1
ATOM 2170 C C . ASP A 1 307 ? 9.051 20.209 12.840 1.00 15.73 297 ASP A C 1
ATOM 2171 O O . ASP A 1 307 ? 8.869 21.225 12.113 1.00 17.92 297 ASP A O 1
ATOM 2176 N N . PHE A 1 308 ? 8.524 20.118 14.066 1.00 14.63 298 PHE A N 1
ATOM 2177 C CA . PHE A 1 308 ? 7.730 21.194 14.673 1.00 14.08 298 PHE A CA 1
ATOM 2178 C C . PHE A 1 308 ? 8.548 22.498 14.680 1.00 16.00 298 PHE A C 1
ATOM 2179 O O . PHE A 1 308 ? 7.990 23.551 14.332 1.00 17.96 298 PHE A O 1
ATOM 2187 N N . ILE A 1 309 ? 9.784 22.412 15.145 1.00 14.98 299 ILE A N 1
ATOM 2188 C CA . ILE A 1 309 ? 10.716 23.581 15.185 1.00 17.54 299 ILE A CA 1
ATOM 2189 C C . ILE A 1 309 ? 10.922 24.094 13.742 1.00 20.59 299 ILE A C 1
ATOM 2190 O O . ILE A 1 309 ? 10.830 25.316 13.507 1.00 23.38 299 ILE A O 1
ATOM 2195 N N . ASP A 1 310 ? 11.345 23.212 12.836 1.00 23.15 300 ASP A N 1
ATOM 2196 C CA . ASP A 1 310 ? 11.711 23.569 11.435 1.00 27.19 300 ASP A CA 1
ATOM 2197 C C . ASP A 1 310 ? 10.543 24.271 10.745 1.00 32.26 300 ASP A C 1
ATOM 2198 O O . ASP A 1 310 ? 10.805 25.155 9.894 1.00 34.04 300 ASP A O 1
ATOM 2203 N N . SER A 1 311 ? 9.305 23.888 11.079 1.00 32.26 301 SER A N 1
ATOM 2204 C CA . SER A 1 311 ? 8.046 24.508 10.581 1.00 36.38 301 SER A CA 1
ATOM 2205 C C . SER A 1 311 ? 8.016 26.016 10.811 1.00 41.24 301 SER A C 1
ATOM 2206 O O . SER A 1 311 ? 7.156 26.629 10.175 1.00 46.84 301 SER A O 1
ATOM 2209 N N . ARG A 1 312 ? 8.819 26.562 11.744 1.00 39.60 302 ARG A N 1
ATOM 2210 C CA . ARG A 1 312 ? 8.693 27.948 12.287 1.00 45.20 302 ARG A CA 1
ATOM 2211 C C . ARG A 1 312 ? 9.965 28.773 12.024 1.00 40.97 302 ARG A C 1
ATOM 2212 O O . ARG A 1 312 ? 10.942 28.335 11.414 1.00 44.45 302 ARG A O 1
#